Protein AF-A0A6B1Y9G1-F1 (afdb_monomer)

Solvent-accessible surface area (backbone atoms only — not comparable to full-atom values): 11749 Å² total; per-residue (Å²): 130,81,64,55,43,65,20,74,66,82,64,49,75,38,50,58,85,49,31,48,82,25,85,91,37,98,83,39,44,43,59,37,31,53,65,50,49,49,53,52,51,52,49,49,52,62,74,39,43,64,61,52,49,51,53,50,48,50,52,46,62,78,37,43,64,62,52,50,50,52,50,52,52,50,49,71,78,31,55,66,60,51,51,50,52,50,50,55,50,47,63,81,37,42,66,63,53,50,53,50,51,52,51,52,42,72,76,41,43,64,62,54,51,50,51,53,52,50,50,48,71,78,34,50,68,61,54,50,50,52,51,51,54,51,50,52,52,49,55,75,29,37,56,93,84,41,49,62,68,59,45,50,47,42,52,54,48,14,52,50,50,19,65,77,70,73,46,63,37,32,71,36,51,65,41,18,76,56,43,100,86,58,64,29,54,53,34,53,91,29,53,45,68,43,49,38,69,56,49,66,70,45,60,53,50,58,83,94,59,91,129

Foldseek 3Di:
DPQWDQAPQPRDTHGQVQFDADPVDPVRTDNHGPVSVVVVVVVVCVVCVVVVVVVVVVVCVVCVVVVVVVVVVCCVVPVPVVVVVVVVVCVVCVVVVVVVVVVCCVVCVVVVVVVVVVCCVVCVVVVVVVVVVVVVLLVVLADPPADVVLLVVQVVVQVVCCVVVVFRKDKAFLQDSDDPPDHHGSHNVRIDIDGPVVRVVCPNHHPPDDD

Structure (mmCIF, N/CA/C/O backbone):
data_AF-A0A6B1Y9G1-F1
#
_entry.id   AF-A0A6B1Y9G1-F1
#
loop_
_atom_site.group_PDB
_atom_site.id
_atom_site.type_symbol
_atom_site.label_atom_id
_atom_site.label_alt_id
_atom_site.label_comp_id
_atom_site.label_asym_id
_atom_site.label_entity_id
_atom_site.label_seq_id
_atom_site.pdbx_PDB_ins_code
_atom_site.Cartn_x
_atom_site.Cartn_y
_atom_site.Cartn_z
_atom_site.occupancy
_atom_site.B_iso_or_equiv
_atom_site.auth_seq_id
_atom_site.auth_comp_id
_atom_site.auth_asym_id
_atom_site.auth_atom_id
_atom_site.pdbx_PDB_model_num
ATOM 1 N N . MET A 1 1 ? -57.389 -2.495 47.939 1.00 59.84 1 MET A N 1
ATOM 2 C CA . MET A 1 1 ? -55.918 -2.541 47.764 1.00 59.84 1 MET A CA 1
ATOM 3 C C . MET A 1 1 ? -55.449 -1.172 47.297 1.00 59.84 1 MET A C 1
ATOM 5 O O . MET A 1 1 ? -56.072 -0.633 46.393 1.00 59.84 1 MET A O 1
ATOM 9 N N . SER A 1 2 ? -54.410 -0.592 47.908 1.00 64.31 2 SER A N 1
ATOM 10 C CA . SER A 1 2 ? -53.876 0.704 47.460 1.00 64.31 2 SER A CA 1
ATOM 11 C C . SER A 1 2 ? -53.270 0.568 46.060 1.00 64.31 2 SER A C 1
ATOM 13 O O . SER A 1 2 ? -52.266 -0.121 45.883 1.00 64.31 2 SER A O 1
ATOM 15 N N . LEU A 1 3 ? -53.876 1.222 45.065 1.00 85.31 3 LEU A N 1
ATOM 16 C 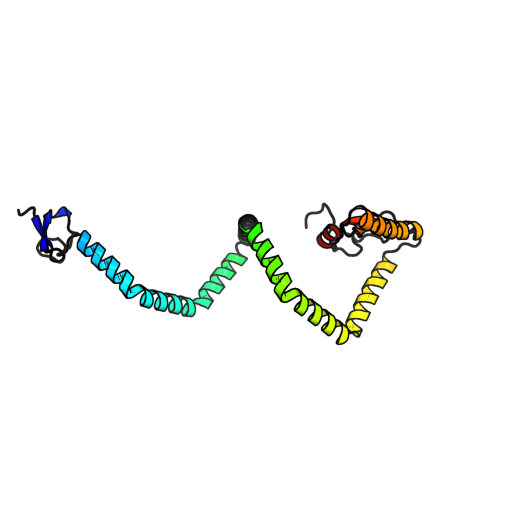CA . LEU A 1 3 ? -53.384 1.269 43.678 1.00 85.31 3 LEU A CA 1
ATOM 17 C C . LEU A 1 3 ? -52.126 2.142 43.525 1.00 85.31 3 LEU A C 1
ATOM 19 O O . LEU A 1 3 ? -51.463 2.093 42.486 1.00 85.31 3 LEU A O 1
ATOM 23 N N . LEU A 1 4 ? -51.788 2.909 44.565 1.00 91.38 4 LEU A N 1
ATOM 24 C CA . LEU A 1 4 ? -50.655 3.823 44.612 1.00 91.38 4 LEU A CA 1
ATOM 25 C C . LEU A 1 4 ? -49.607 3.343 45.625 1.00 91.38 4 LEU A C 1
ATOM 27 O O . LEU A 1 4 ? -49.939 2.833 46.698 1.00 91.38 4 LEU A O 1
ATOM 31 N N . LYS A 1 5 ? -48.333 3.539 45.285 1.00 93.31 5 LYS A N 1
ATOM 32 C CA . LYS A 1 5 ? -47.164 3.267 46.127 1.00 93.31 5 LYS A CA 1
ATOM 33 C C . LYS A 1 5 ? -46.265 4.500 46.132 1.00 93.31 5 LYS A C 1
ATOM 35 O O . LYS A 1 5 ? -46.036 5.115 45.091 1.00 93.31 5 LYS A O 1
ATOM 40 N N . ARG A 1 6 ? -45.747 4.863 47.306 1.00 95.44 6 ARG A N 1
ATOM 41 C CA . ARG A 1 6 ? -44.800 5.973 47.444 1.00 95.44 6 ARG A CA 1
ATOM 42 C C . ARG A 1 6 ? -43.418 5.566 46.930 1.00 95.44 6 ARG A C 1
ATOM 44 O O . ARG A 1 6 ? -42.860 4.568 47.384 1.00 95.44 6 ARG A O 1
ATOM 51 N N . CYS A 1 7 ? -42.861 6.344 46.006 1.00 96.56 7 CYS A N 1
ATOM 52 C CA . CYS A 1 7 ? -41.492 6.185 45.524 1.00 96.56 7 CYS A CA 1
ATOM 53 C C . CYS A 1 7 ? -40.491 6.756 46.535 1.00 96.56 7 CYS A C 1
ATOM 55 O O . CYS A 1 7 ? -40.619 7.903 46.954 1.00 96.56 7 CYS A O 1
ATOM 57 N N . THR A 1 8 ? -39.449 5.998 46.882 1.00 95.31 8 THR A N 1
ATOM 58 C CA . THR A 1 8 ? -38.381 6.477 47.779 1.00 95.31 8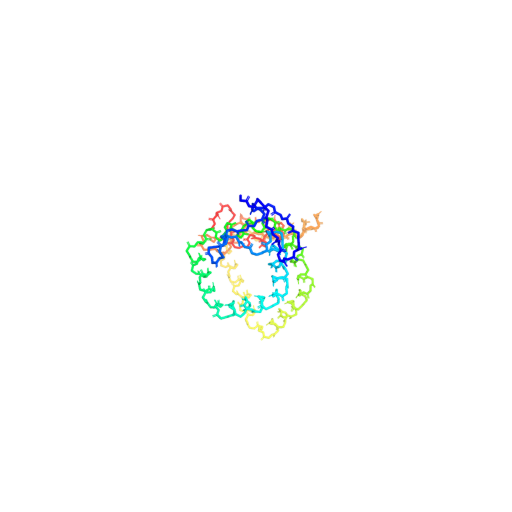 THR A CA 1
ATOM 59 C C . THR A 1 8 ? -37.386 7.421 47.101 1.00 95.31 8 THR A C 1
ATOM 61 O O . THR A 1 8 ? -36.644 8.100 47.797 1.00 95.31 8 THR A O 1
ATOM 64 N N . GLY A 1 9 ? -37.356 7.462 45.764 1.00 93.25 9 GLY A N 1
ATOM 65 C CA . GLY A 1 9 ? -36.457 8.323 44.989 1.00 93.25 9 GLY A CA 1
ATOM 66 C C . GLY A 1 9 ? -37.005 9.735 44.768 1.00 93.25 9 GLY A C 1
ATOM 67 O O . GLY A 1 9 ? -36.325 10.703 45.082 1.00 93.25 9 GLY A O 1
ATOM 68 N N . CYS A 1 10 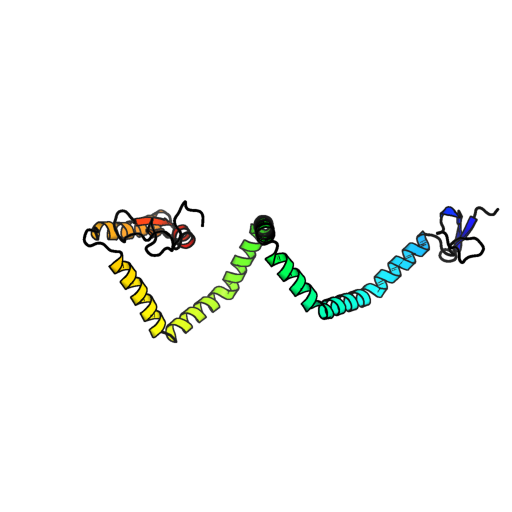? -38.230 9.861 44.238 1.00 95.44 10 CYS A N 1
ATOM 69 C CA . CYS A 1 10 ? -38.875 11.160 43.989 1.00 95.44 10 CYS A CA 1
ATOM 70 C C . CYS A 1 10 ? -39.867 11.585 45.084 1.00 95.44 10 CYS A C 1
ATOM 72 O O . CYS A 1 10 ? -40.298 12.729 45.096 1.00 95.44 10 CYS A O 1
ATOM 74 N N . GLY A 1 11 ? -40.254 10.685 45.995 1.00 94.94 11 GLY A N 1
ATOM 75 C CA . GLY A 1 11 ? -41.202 10.975 47.077 1.00 94.94 11 GLY A CA 1
ATOM 76 C C . GLY A 1 11 ? -42.686 10.914 46.690 1.00 94.94 11 GLY A C 1
ATOM 77 O O . GLY A 1 11 ? -43.529 10.909 47.587 1.00 94.94 11 GLY A O 1
ATOM 78 N N . GLU A 1 12 ? -43.010 10.825 45.398 1.00 96.12 12 GLU A N 1
ATOM 79 C CA . GLU A 1 12 ? -44.382 10.847 44.870 1.00 96.12 12 GLU A CA 1
ATOM 80 C C . GLU A 1 12 ? -45.146 9.530 45.095 1.00 96.12 12 GLU A C 1
ATOM 82 O O . GLU A 1 12 ? -44.559 8.442 45.108 1.00 96.12 12 GLU A O 1
ATOM 87 N N . HIS A 1 13 ? -46.475 9.620 45.220 1.00 96.44 13 HIS A N 1
ATOM 88 C CA . HIS A 1 13 ? -47.381 8.467 45.226 1.00 96.44 13 HIS A CA 1
ATOM 89 C C . HIS A 1 13 ? -47.794 8.135 43.792 1.00 96.44 13 HIS A C 1
ATOM 91 O O . HIS A 1 13 ? -48.571 8.861 43.179 1.00 96.44 13 HIS A O 1
ATOM 97 N N . LEU A 1 14 ? -47.265 7.036 43.255 1.00 95.00 14 LEU A N 1
ATOM 98 C CA . LEU A 1 14 ? -47.426 6.657 41.852 1.00 95.00 14 LEU A CA 1
ATOM 99 C C . LEU A 1 14 ? -48.175 5.326 41.720 1.00 95.00 14 LEU A C 1
ATOM 101 O O . LEU A 1 14 ? -48.100 4.496 42.632 1.00 95.00 14 LEU A O 1
ATOM 105 N N . PRO A 1 15 ? -48.852 5.070 40.586 1.00 95.75 15 PRO A N 1
ATOM 106 C CA . PRO A 1 15 ? -49.446 3.769 40.306 1.00 95.75 15 PRO A CA 1
ATOM 107 C C . PRO A 1 15 ? -48.433 2.634 40.435 1.00 95.75 15 PRO A C 1
ATOM 109 O O . PRO A 1 15 ? -47.276 2.770 40.034 1.00 95.75 15 PRO A O 1
ATOM 112 N N . GLN A 1 16 ? -48.872 1.474 40.925 1.00 94.12 16 GLN A N 1
ATOM 113 C CA . GLN A 1 16 ? -48.015 0.285 41.042 1.00 94.12 16 GLN A CA 1
ATOM 114 C C . GLN A 1 16 ? -47.311 -0.100 39.720 1.00 94.12 16 GLN A C 1
ATOM 116 O O . GLN A 1 16 ? -46.188 -0.605 39.734 1.00 94.12 16 GLN A O 1
ATOM 121 N N . SER A 1 17 ? -47.916 0.197 38.564 1.00 94.56 17 SER A N 1
ATOM 122 C CA . SER A 1 17 ? -47.336 -0.024 37.227 1.00 94.56 17 SER A CA 1
ATOM 123 C C . SER A 1 17 ? -46.066 0.797 36.949 1.00 94.56 17 SER A C 1
ATOM 125 O O . SER A 1 17 ? -45.256 0.418 36.091 1.00 94.56 17 SER A O 1
ATOM 127 N N . CYS A 1 18 ? -45.844 1.885 37.691 1.00 95.50 18 CYS A N 1
ATOM 128 C CA . CYS A 1 18 ? -44.647 2.720 37.620 1.00 95.50 18 CYS A CA 1
ATOM 129 C C . CYS A 1 18 ? -43.440 2.106 38.343 1.00 95.50 18 CYS A C 1
ATOM 131 O O . CYS A 1 18 ? -42.355 2.679 38.280 1.00 95.50 18 CYS A O 1
ATOM 133 N N . PHE A 1 19 ? -43.593 0.945 38.983 1.00 97.12 19 PHE A N 1
ATOM 134 C CA . PHE A 1 19 ? -42.539 0.239 39.709 1.00 97.12 19 PHE A CA 1
ATOM 135 C C . PHE A 1 19 ? -42.185 -1.080 39.006 1.00 97.12 19 PHE A C 1
ATOM 137 O O . PHE A 1 19 ? -43.006 -1.682 38.309 1.00 97.12 19 PHE A O 1
ATOM 144 N N . TYR A 1 20 ? -40.935 -1.529 39.131 1.00 96.19 20 TYR A N 1
ATOM 145 C CA . TYR A 1 20 ? -40.552 -2.880 38.704 1.00 96.19 20 TYR A CA 1
ATOM 146 C C . TYR A 1 20 ? -41.020 -3.913 39.734 1.00 96.19 20 TYR A C 1
ATOM 148 O O . TYR A 1 20 ? -41.106 -3.610 40.923 1.00 96.19 20 TYR A O 1
ATOM 156 N N . LYS A 1 21 ? -41.288 -5.149 39.298 1.00 96.19 21 LYS A N 1
ATOM 157 C CA . LYS A 1 21 ? -41.589 -6.255 40.217 1.00 96.19 21 LYS A CA 1
ATOM 158 C C . LYS A 1 21 ? -40.340 -6.605 41.027 1.00 96.19 21 LYS A C 1
ATOM 160 O O . LYS A 1 21 ? -39.265 -6.766 40.455 1.00 96.19 21 LYS A O 1
ATOM 165 N N . ASN A 1 22 ? -40.490 -6.759 42.338 1.00 94.88 22 ASN A N 1
ATOM 166 C CA . ASN A 1 22 ? -39.419 -7.167 43.235 1.00 94.88 22 ASN A CA 1
ATOM 167 C C . ASN A 1 22 ? -39.934 -8.160 44.284 1.00 94.88 22 ASN A C 1
ATOM 169 O O . ASN A 1 22 ? -40.578 -7.779 45.255 1.00 94.88 22 ASN A O 1
ATOM 173 N N . ARG A 1 23 ? -39.606 -9.441 44.091 1.00 94.06 23 ARG A N 1
ATOM 174 C CA . ARG A 1 23 ? -40.077 -10.547 44.939 1.00 94.06 23 ARG A CA 1
ATOM 175 C C . ARG A 1 23 ? -39.499 -10.538 46.357 1.00 94.06 23 ARG A C 1
ATOM 177 O O . ARG A 1 23 ? -40.017 -11.248 47.203 1.00 94.06 23 ARG A O 1
ATOM 184 N N . SER A 1 24 ? -38.443 -9.763 46.622 1.00 93.81 24 SER A N 1
ATOM 185 C CA . SER A 1 24 ? -37.872 -9.648 47.971 1.00 93.81 24 SER A CA 1
ATOM 186 C C . SER A 1 24 ? -38.598 -8.633 48.856 1.00 93.81 24 SER A C 1
ATOM 188 O O . SER A 1 24 ? -38.286 -8.520 50.039 1.00 93.81 24 SER A O 1
ATOM 190 N N . LYS A 1 25 ? -39.541 -7.864 48.298 1.00 92.62 25 LYS A N 1
ATOM 191 C CA . LYS A 1 25 ? -40.351 -6.899 49.045 1.00 92.62 25 LYS A CA 1
ATOM 192 C C . LYS A 1 25 ? -41.712 -7.497 49.361 1.00 92.62 25 LYS A C 1
ATOM 194 O O . LYS A 1 25 ? -42.279 -8.215 48.543 1.00 92.62 25 LYS A O 1
ATOM 199 N N . SER A 1 26 ? -42.232 -7.162 50.538 1.00 89.50 26 SER A N 1
ATOM 200 C CA . SER A 1 26 ? -43.518 -7.657 51.037 1.00 89.50 26 SER A CA 1
ATOM 201 C C . SER A 1 26 ? -44.689 -7.323 50.110 1.00 89.50 26 SER A C 1
ATOM 203 O O . SER A 1 26 ? -45.626 -8.104 50.013 1.00 89.50 26 SER A O 1
ATOM 205 N N . ASP A 1 27 ? -44.618 -6.207 49.381 1.00 89.94 27 ASP A N 1
ATOM 206 C CA . ASP A 1 27 ? -45.628 -5.795 48.400 1.00 89.94 27 ASP A CA 1
ATOM 207 C C . ASP A 1 27 ? -45.282 -6.153 46.946 1.00 89.94 27 ASP A C 1
ATOM 209 O O . ASP A 1 27 ? -45.974 -5.742 46.015 1.00 89.94 27 ASP A O 1
ATOM 213 N N . GLY A 1 28 ? -44.207 -6.915 46.726 1.00 93.81 28 GLY A N 1
ATOM 214 C CA . GLY A 1 28 ? -43.821 -7.407 45.405 1.00 93.81 28 GLY A CA 1
ATOM 215 C C . GLY A 1 28 ? -43.319 -6.337 44.429 1.00 93.81 28 GLY A C 1
ATOM 216 O O . GLY A 1 28 ? -43.133 -6.650 43.248 1.00 93.81 28 GLY A O 1
ATOM 217 N N . LEU A 1 29 ? -43.084 -5.094 44.873 1.00 95.75 29 LEU A N 1
ATOM 218 C CA . LEU A 1 29 ? -42.698 -3.962 44.023 1.00 95.75 29 LEU A CA 1
ATOM 219 C C . LEU A 1 29 ? -41.411 -3.280 44.509 1.00 95.75 29 LEU A C 1
ATOM 221 O O . LEU A 1 29 ? -41.125 -3.187 45.703 1.00 95.75 29 LEU A O 1
ATOM 225 N N . ALA A 1 30 ? -40.620 -2.771 43.564 1.00 95.06 30 ALA A N 1
ATOM 226 C CA . ALA A 1 30 ? -39.417 -1.990 43.841 1.00 95.06 30 ALA A CA 1
ATOM 227 C C . ALA A 1 30 ? -39.740 -0.718 44.642 1.00 95.06 30 ALA A C 1
ATOM 229 O O . ALA A 1 30 ? -40.815 -0.150 44.506 1.00 95.06 30 ALA A O 1
ATOM 230 N N . THR A 1 31 ? -38.810 -0.252 45.474 1.00 94.75 31 THR A N 1
ATOM 231 C CA . THR A 1 31 ? -39.006 0.933 46.332 1.00 94.75 31 THR A CA 1
ATOM 232 C C . THR A 1 31 ? -38.931 2.252 45.560 1.00 94.75 31 THR A C 1
ATOM 234 O O . THR A 1 31 ? -39.560 3.234 45.944 1.00 94.75 31 THR A O 1
ATOM 237 N N . GLU A 1 32 ? -38.207 2.263 44.443 1.00 96.00 32 GLU A N 1
ATOM 238 C CA . GLU A 1 32 ? -38.094 3.393 43.522 1.00 96.00 32 GLU A CA 1
ATOM 239 C C . GLU A 1 32 ? -38.939 3.153 42.268 1.00 96.00 32 GLU A C 1
ATOM 241 O O . GLU A 1 32 ? -39.047 2.025 41.775 1.00 96.00 32 GLU A O 1
ATOM 246 N N . CYS A 1 33 ? -39.510 4.223 41.717 1.00 96.81 33 CYS A N 1
ATOM 247 C CA . CYS A 1 33 ? -40.189 4.163 40.432 1.00 96.81 33 CYS A CA 1
ATOM 248 C C . CYS A 1 33 ? -39.178 3.970 39.289 1.00 96.81 33 CYS A C 1
ATOM 250 O O . CYS A 1 33 ? -37.984 4.259 39.406 1.00 96.81 33 CYS A O 1
ATOM 252 N N . LYS A 1 34 ? -39.671 3.497 38.142 1.00 97.25 34 LYS A N 1
ATOM 253 C CA . LYS A 1 34 ? -38.870 3.197 36.947 1.00 97.25 34 LYS A CA 1
ATOM 254 C C . LYS A 1 34 ? -38.041 4.391 36.462 1.00 97.25 34 LYS A C 1
ATOM 256 O O . LYS A 1 34 ? -36.967 4.179 35.907 1.00 97.25 34 LYS A 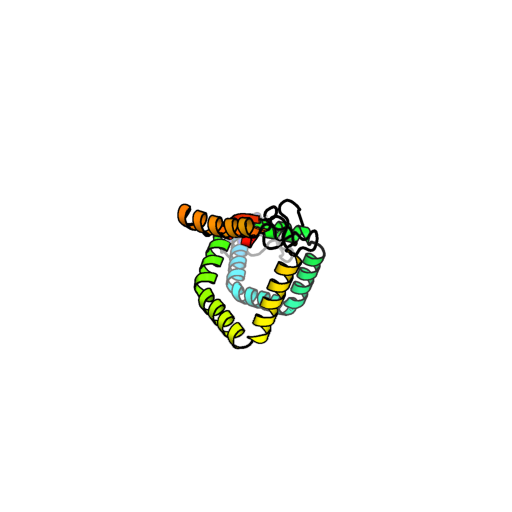O 1
ATOM 261 N N . SER A 1 35 ? -38.524 5.625 36.627 1.00 96.69 35 SER A N 1
ATOM 262 C CA . SER A 1 35 ? -37.776 6.828 36.239 1.00 96.69 35 SER A CA 1
ATOM 263 C C . SER A 1 35 ? -36.598 7.083 37.180 1.00 96.69 35 SER A C 1
ATOM 265 O O . SER A 1 35 ? -35.481 7.255 36.699 1.00 96.69 35 SER A O 1
ATOM 267 N N . CYS A 1 36 ? -36.811 7.024 38.498 1.00 96.69 36 CYS A N 1
ATOM 268 C CA . CYS A 1 36 ? -35.739 7.147 39.489 1.00 96.69 36 CYS A CA 1
ATOM 269 C C . CYS A 1 36 ? -34.671 6.059 39.318 1.00 96.69 36 CYS A C 1
ATOM 271 O O . CYS A 1 36 ? -33.482 6.373 39.328 1.00 96.69 36 CYS A O 1
ATOM 273 N N . ASP A 1 37 ? -35.078 4.810 39.072 1.00 95.12 37 ASP A N 1
ATOM 274 C CA . ASP A 1 37 ? -34.146 3.709 38.807 1.00 95.12 37 ASP A CA 1
ATOM 275 C C . ASP A 1 37 ? -33.305 3.960 37.542 1.00 95.12 37 ASP A C 1
ATOM 277 O O . ASP A 1 37 ? -32.077 3.852 37.583 1.00 95.12 37 ASP A O 1
ATOM 281 N N . LYS A 1 38 ? -33.936 4.396 36.439 1.00 95.56 38 LYS A N 1
ATOM 282 C CA . LYS A 1 38 ? -33.226 4.768 35.202 1.00 95.56 38 LYS A CA 1
ATOM 283 C C . LYS A 1 38 ? -32.227 5.900 35.433 1.00 95.56 38 LYS A C 1
ATOM 285 O O . LYS A 1 38 ? -31.090 5.798 34.974 1.00 95.56 38 LYS A O 1
ATOM 290 N N . SER A 1 39 ? -32.619 6.951 36.151 1.00 94.50 39 SER A N 1
ATOM 291 C CA . SER A 1 39 ? -31.738 8.082 36.467 1.00 94.50 39 SER A CA 1
ATOM 292 C C . SER A 1 39 ? -30.555 7.654 37.334 1.00 94.50 39 SER A C 1
ATOM 294 O O . SER A 1 39 ? -29.412 8.018 37.051 1.00 94.50 39 SER A O 1
ATOM 296 N N . ARG A 1 40 ? -30.791 6.812 38.348 1.00 93.94 40 ARG A N 1
ATOM 297 C CA . ARG A 1 40 ? -29.730 6.248 39.192 1.00 93.94 40 ARG A CA 1
ATOM 298 C C . ARG A 1 40 ? -28.769 5.382 38.380 1.00 93.94 40 ARG A C 1
ATOM 300 O O . ARG A 1 40 ? -27.555 5.503 38.539 1.00 93.94 40 ARG A O 1
ATOM 307 N N . LEU A 1 41 ? -29.287 4.538 37.488 1.00 92.06 41 LEU A N 1
ATOM 308 C CA . LEU A 1 41 ? -28.476 3.687 36.622 1.00 92.06 41 LEU A CA 1
ATOM 309 C C . LEU A 1 41 ? -27.635 4.516 35.635 1.00 92.06 41 LEU A C 1
ATOM 311 O O . LEU A 1 41 ? -26.440 4.260 35.487 1.00 92.06 41 LEU A O 1
ATOM 315 N N . ALA A 1 42 ? -28.224 5.539 35.012 1.00 93.12 42 ALA A N 1
ATOM 316 C CA . ALA A 1 42 ? -27.514 6.458 34.122 1.00 93.12 42 ALA A CA 1
ATOM 317 C C . ALA A 1 42 ? -26.378 7.196 34.851 1.00 93.12 42 ALA A C 1
ATOM 319 O O . ALA A 1 42 ? -25.253 7.236 34.348 1.00 93.12 42 ALA A O 1
ATOM 320 N N . ASN A 1 43 ? -26.634 7.698 36.064 1.00 93.62 43 ASN A N 1
ATOM 321 C CA . ASN A 1 43 ? -25.605 8.317 36.901 1.00 93.62 43 ASN A CA 1
ATOM 322 C C . ASN A 1 43 ? -24.504 7.324 37.285 1.00 93.62 43 ASN A C 1
ATOM 324 O O . ASN A 1 43 ? -23.327 7.663 37.203 1.00 93.62 43 ASN A O 1
ATOM 328 N N . ARG A 1 44 ? -24.851 6.074 37.615 1.00 91.81 44 ARG A N 1
ATOM 329 C CA . ARG A 1 44 ? -23.862 5.022 37.887 1.00 91.81 44 ARG A CA 1
ATOM 330 C C . ARG A 1 44 ? -22.955 4.766 36.682 1.00 91.81 44 ARG A C 1
ATOM 332 O O . ARG A 1 44 ? -21.743 4.700 36.849 1.00 91.81 44 ARG A O 1
ATOM 339 N N . TYR A 1 45 ? -23.510 4.646 35.474 1.00 88.62 45 TYR A N 1
ATOM 340 C CA . TYR A 1 45 ? -22.704 4.461 34.261 1.00 88.62 45 TYR A CA 1
ATOM 341 C C . TYR A 1 45 ? -21.824 5.672 33.952 1.00 88.62 45 TYR A C 1
ATOM 343 O O . TYR A 1 45 ? -20.672 5.498 33.558 1.00 88.62 45 TYR A O 1
ATOM 351 N N . LYS A 1 46 ? -22.349 6.889 34.139 1.00 92.06 46 LYS A N 1
ATOM 352 C CA . LYS A 1 46 ? -21.594 8.129 33.940 1.00 92.06 46 LYS A CA 1
ATOM 353 C C . LYS A 1 46 ? -20.414 8.213 34.908 1.00 92.06 46 LYS A C 1
ATOM 355 O O . LYS A 1 46 ? -19.292 8.435 34.464 1.00 92.06 46 LYS A O 1
ATOM 360 N N . ASN A 1 47 ? -20.661 7.967 36.192 1.00 92.50 47 ASN A N 1
ATOM 361 C CA . ASN A 1 47 ? -19.655 8.072 37.247 1.00 92.50 47 ASN A CA 1
ATOM 362 C C . ASN A 1 47 ? -18.622 6.936 37.184 1.00 92.50 47 ASN A C 1
ATOM 364 O O . ASN A 1 47 ? -17.467 7.145 37.530 1.00 92.50 47 ASN A O 1
ATOM 368 N N . ASN A 1 48 ? -18.996 5.760 36.669 1.00 92.94 48 ASN A N 1
ATOM 369 C CA . ASN A 1 48 ? -18.077 4.628 36.508 1.00 92.94 48 ASN A CA 1
ATOM 370 C C . ASN A 1 48 ? -17.433 4.548 35.115 1.00 92.94 48 ASN A C 1
ATOM 372 O O . ASN A 1 48 ? -16.739 3.574 34.822 1.00 92.94 48 ASN A O 1
ATOM 376 N N . ARG A 1 49 ? -17.653 5.531 34.233 1.00 90.69 49 ARG A N 1
ATOM 377 C CA . ARG A 1 49 ? -17.188 5.478 32.839 1.00 90.69 49 ARG A CA 1
ATOM 378 C C . ARG A 1 49 ? -15.678 5.268 32.738 1.00 90.69 49 ARG A C 1
ATOM 380 O O . ARG A 1 49 ? -15.236 4.473 31.914 1.00 90.69 49 ARG A O 1
ATOM 387 N N . GLU A 1 50 ? -14.905 5.976 33.552 1.00 93.25 50 GLU A N 1
ATOM 388 C CA . GLU A 1 50 ? -13.442 5.888 33.547 1.00 93.25 50 GLU A CA 1
ATOM 389 C C . GLU A 1 50 ? -12.964 4.531 34.063 1.00 93.25 50 GLU A C 1
ATOM 391 O O . GLU A 1 50 ? -12.183 3.863 33.389 1.00 93.25 50 GLU A O 1
ATOM 396 N N . ALA A 1 51 ? -13.515 4.059 35.185 1.00 92.44 51 ALA A N 1
ATOM 397 C CA . ALA A 1 51 ? -13.219 2.733 35.724 1.00 92.44 51 ALA A CA 1
ATOM 398 C C . ALA A 1 51 ? -13.540 1.611 34.714 1.00 92.44 51 ALA A C 1
ATOM 400 O O . ALA A 1 51 ? -12.743 0.695 34.515 1.00 92.44 51 ALA A O 1
ATOM 401 N N . GLU A 1 52 ? -14.667 1.710 34.003 1.00 92.62 52 GLU A N 1
ATOM 402 C CA . GLU A 1 52 ? -15.030 0.771 32.935 1.00 92.62 52 GLU A CA 1
ATOM 403 C C . GLU A 1 52 ? -14.080 0.852 31.729 1.00 92.62 52 GLU A C 1
ATOM 405 O O . GLU A 1 52 ? -13.774 -0.168 31.105 1.00 92.62 52 GLU A O 1
ATOM 410 N N . GLN A 1 53 ? -13.579 2.043 31.385 1.00 93.19 53 GLN A N 1
ATOM 411 C CA . GLN A 1 53 ? -12.577 2.204 30.327 1.00 93.19 53 GLN A CA 1
ATOM 412 C C . GLN A 1 53 ? -11.236 1.582 30.711 1.00 93.19 53 GLN A C 1
ATOM 414 O O . GLN A 1 53 ? -10.644 0.883 29.884 1.00 93.19 53 GLN A O 1
ATOM 419 N N . VAL A 1 54 ? -10.782 1.793 31.949 1.00 94.94 54 VAL A N 1
ATOM 420 C CA . VAL A 1 54 ? -9.563 1.177 32.489 1.00 94.94 54 VAL A CA 1
ATOM 421 C C . VAL A 1 54 ? -9.696 -0.340 32.447 1.00 94.94 54 VAL A C 1
ATOM 423 O O . VAL A 1 54 ? -8.910 -0.995 31.766 1.00 94.94 54 VAL A O 1
ATOM 426 N N . LYS A 1 55 ? -10.769 -0.889 33.023 1.00 95.19 55 LYS A N 1
ATOM 427 C CA . LYS A 1 55 ? -11.037 -2.333 33.025 1.00 95.19 55 LYS A CA 1
ATOM 428 C C . LYS A 1 55 ? -11.110 -2.919 31.615 1.00 95.19 55 LYS A C 1
ATOM 430 O O . LYS A 1 55 ? -10.599 -4.007 31.356 1.00 95.19 55 LYS A O 1
ATOM 435 N N . ARG A 1 56 ? -11.721 -2.201 30.666 1.00 94.88 56 ARG A N 1
ATOM 436 C CA . ARG A 1 56 ? -11.771 -2.619 29.256 1.00 94.88 56 ARG A CA 1
ATOM 437 C C . ARG A 1 56 ? -10.383 -2.635 28.623 1.00 94.88 56 ARG A C 1
ATOM 439 O O . ARG A 1 56 ? -10.074 -3.562 27.877 1.00 94.88 56 ARG A O 1
ATOM 446 N N . LYS A 1 57 ? -9.555 -1.626 28.905 1.00 95.69 57 LYS A N 1
ATOM 447 C CA . LYS A 1 57 ? -8.179 -1.543 28.405 1.00 95.69 57 LYS A CA 1
ATOM 448 C C . LYS A 1 57 ? -7.325 -2.661 28.994 1.00 95.69 57 LYS A C 1
ATOM 450 O O . LYS A 1 57 ? -6.651 -3.345 28.234 1.00 95.69 57 LYS A O 1
ATOM 455 N N . GLU A 1 58 ? -7.405 -2.894 30.298 1.00 96.75 58 GLU A N 1
ATOM 456 C CA . GLU A 1 58 ? -6.719 -3.992 30.985 1.00 96.75 58 GLU A CA 1
ATOM 457 C C . GLU A 1 58 ? -7.150 -5.347 30.435 1.00 96.75 58 GLU A C 1
ATOM 459 O O . GLU A 1 58 ? -6.305 -6.155 30.060 1.00 96.75 58 GLU A O 1
ATOM 464 N N . ASN A 1 59 ? -8.457 -5.574 30.273 1.00 96.19 59 ASN A N 1
ATOM 465 C CA . ASN A 1 59 ? -8.960 -6.797 29.662 1.00 96.19 59 ASN A CA 1
ATOM 466 C C . ASN A 1 59 ? -8.441 -6.968 28.229 1.00 96.19 59 ASN A C 1
ATOM 468 O O . ASN A 1 59 ? -8.043 -8.071 27.852 1.00 96.19 59 ASN A O 1
ATOM 472 N N . TYR A 1 60 ? -8.412 -5.892 27.437 1.00 94.56 60 TYR A N 1
ATOM 473 C CA . TYR A 1 60 ? -7.856 -5.925 26.090 1.00 94.56 60 TYR A CA 1
ATOM 474 C C . TYR A 1 60 ? -6.366 -6.268 26.091 1.00 94.56 60 T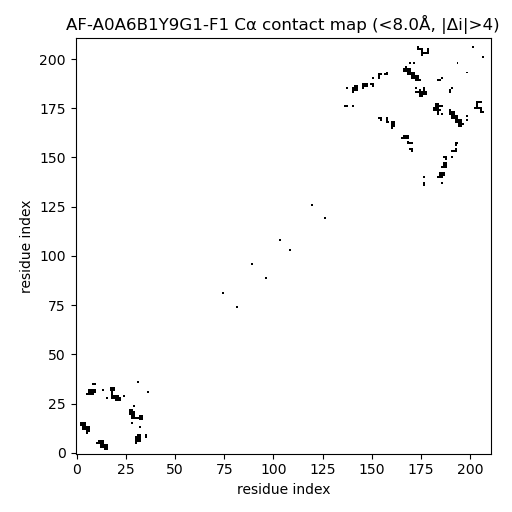YR A C 1
ATOM 476 O O . TYR A 1 60 ? -5.958 -7.116 25.304 1.00 94.56 60 TYR A O 1
ATOM 484 N N . GLN A 1 61 ? -5.573 -5.663 26.978 1.00 95.50 61 GLN A N 1
ATOM 485 C CA . GLN A 1 61 ? -4.142 -5.948 27.102 1.00 95.50 61 GLN A CA 1
ATOM 486 C C . GLN A 1 61 ? -3.896 -7.389 27.558 1.00 95.50 61 GLN A C 1
ATOM 488 O O . GLN A 1 61 ? -3.160 -8.117 26.898 1.00 95.50 61 GLN A O 1
ATOM 493 N N . ALA A 1 62 ? -4.594 -7.846 28.600 1.00 96.88 62 ALA A N 1
ATOM 494 C CA . ALA A 1 62 ? -4.502 -9.216 29.101 1.00 96.88 62 ALA A CA 1
ATOM 495 C C . ALA A 1 62 ? -4.910 -10.264 28.049 1.00 96.88 62 ALA A C 1
ATOM 497 O O . ALA A 1 62 ? -4.422 -11.389 28.065 1.00 96.88 62 ALA A O 1
ATOM 498 N N . ASN A 1 63 ? -5.786 -9.902 27.105 1.00 96.81 63 ASN A N 1
ATOM 499 C CA . ASN A 1 63 ? -6.278 -10.799 26.056 1.00 96.81 63 ASN A CA 1
ATOM 500 C C . ASN A 1 63 ? -5.752 -10.451 24.655 1.00 96.81 63 ASN A C 1
ATOM 502 O O . ASN A 1 63 ? -6.254 -10.989 23.662 1.00 96.81 63 ASN A O 1
ATOM 506 N N . ILE A 1 64 ? -4.748 -9.574 24.544 1.00 96.75 64 ILE A N 1
ATOM 507 C CA . ILE A 1 64 ? -4.292 -9.050 23.250 1.00 96.75 64 ILE A CA 1
ATOM 508 C C . ILE A 1 64 ? -3.821 -10.176 22.333 1.00 96.75 64 ILE A C 1
ATOM 510 O O . ILE A 1 64 ? -4.118 -10.179 21.137 1.00 96.75 64 ILE A O 1
ATOM 514 N N . GLN A 1 65 ? -3.131 -11.161 22.905 1.00 97.00 65 GLN A N 1
ATOM 515 C CA . GLN A 1 65 ? -2.597 -12.289 22.163 1.00 97.00 65 GLN A CA 1
ATOM 516 C C . GLN A 1 65 ? -3.721 -13.177 21.622 1.00 97.00 65 GLN A C 1
ATOM 518 O O . GLN A 1 65 ? -3.772 -13.433 20.420 1.00 97.00 65 GLN A O 1
ATOM 523 N N . ARG A 1 66 ? -4.709 -13.505 22.464 1.00 97.25 66 ARG A N 1
ATOM 524 C CA . ARG A 1 66 ? -5.909 -14.255 22.068 1.00 97.25 66 ARG A CA 1
ATOM 525 C C . ARG A 1 66 ? -6.681 -13.559 20.944 1.00 97.25 66 ARG A C 1
ATOM 527 O O . ARG A 1 66 ? -7.129 -14.206 20.000 1.00 97.25 66 ARG A O 1
ATOM 534 N N . TYR A 1 67 ? -6.841 -12.234 21.013 1.00 95.88 67 TYR A N 1
ATOM 535 C CA . TYR A 1 67 ? -7.515 -11.478 19.952 1.00 95.88 67 TYR A CA 1
ATOM 536 C C . TYR A 1 67 ? -6.722 -11.481 18.645 1.00 95.88 67 TYR A C 1
ATOM 538 O O . TYR A 1 67 ? -7.311 -11.673 17.579 1.00 95.88 67 TYR A O 1
ATOM 546 N N . LYS A 1 68 ? -5.394 -11.325 18.714 1.00 96.69 68 LYS A N 1
ATOM 547 C CA . LYS A 1 68 ? -4.513 -11.412 17.540 1.00 96.69 68 LYS A CA 1
ATOM 548 C C . LYS A 1 68 ? -4.567 -12.795 16.898 1.00 96.69 68 LYS A C 1
ATOM 550 O O . LYS A 1 68 ? -4.664 -12.887 15.678 1.00 96.69 68 LYS A O 1
ATOM 555 N N . GLU A 1 69 ? -4.532 -13.858 17.691 1.00 96.94 69 GLU A N 1
ATOM 556 C CA . GLU A 1 69 ? -4.621 -15.238 17.204 1.00 96.94 69 GLU A CA 1
ATOM 557 C C . GLU A 1 69 ? -5.963 -15.514 16.538 1.00 96.94 69 GLU A C 1
ATOM 559 O O . GLU A 1 69 ? -5.996 -16.001 15.409 1.00 96.94 69 GLU A O 1
ATOM 564 N N . ARG A 1 70 ? -7.067 -15.102 17.169 1.00 96.88 70 ARG A N 1
ATOM 565 C CA . ARG A 1 70 ? -8.406 -15.218 16.581 1.00 96.88 70 ARG A CA 1
ATOM 566 C C . ARG A 1 70 ? -8.522 -14.455 15.263 1.00 96.88 70 ARG A C 1
ATOM 568 O O . ARG A 1 70 ? -9.086 -14.977 14.306 1.00 96.88 70 ARG A O 1
ATOM 575 N N . ALA A 1 71 ? -7.972 -13.241 15.199 1.00 95.19 71 ALA A N 1
ATOM 576 C CA . ALA A 1 71 ? -7.947 -12.451 13.973 1.00 95.19 71 ALA A CA 1
ATOM 577 C C . ALA A 1 71 ? -7.127 -13.149 12.879 1.00 95.19 71 ALA A C 1
ATOM 579 O O . ALA A 1 71 ? -7.616 -13.306 11.765 1.00 95.19 71 ALA A O 1
ATOM 580 N N . ARG A 1 72 ? -5.924 -13.646 13.195 1.00 96.25 72 ARG A N 1
ATOM 581 C CA . ARG A 1 72 ? -5.084 -14.408 12.253 1.00 96.25 72 ARG A CA 1
ATOM 582 C C . ARG A 1 72 ? -5.782 -15.674 11.752 1.00 96.25 72 ARG A C 1
ATOM 584 O O . ARG A 1 72 ? -5.729 -15.952 10.558 1.00 96.25 72 ARG A O 1
ATOM 591 N N . ALA A 1 73 ? -6.450 -16.416 12.636 1.00 97.00 73 ALA A N 1
ATOM 592 C CA . ALA A 1 73 ? -7.212 -17.609 12.274 1.00 97.00 73 ALA A CA 1
ATOM 593 C C . ALA A 1 73 ? -8.381 -17.266 11.340 1.00 97.00 73 ALA A C 1
ATOM 595 O O . ALA A 1 73 ? -8.558 -17.908 10.306 1.00 97.00 73 ALA A O 1
ATOM 596 N N . TRP A 1 74 ? -9.130 -16.202 11.650 1.00 96.69 74 TRP A N 1
ATOM 597 C CA . TRP A 1 74 ? -10.186 -15.707 10.769 1.00 96.69 74 TRP A CA 1
ATOM 598 C C . TRP A 1 74 ? -9.629 -15.311 9.399 1.00 96.69 74 TRP A C 1
ATOM 600 O O . TRP A 1 74 ? -10.178 -15.726 8.385 1.00 96.69 74 TRP A O 1
ATOM 610 N N . GLU A 1 75 ? -8.518 -14.572 9.350 1.00 95.06 75 GLU A N 1
ATOM 611 C CA . GLU A 1 75 ? -7.893 -14.150 8.093 1.00 95.06 75 GLU A CA 1
ATOM 612 C C . GLU A 1 75 ? -7.409 -15.329 7.244 1.00 95.06 75 GLU A C 1
ATOM 614 O O . GLU A 1 75 ? -7.589 -15.300 6.028 1.00 95.06 75 GLU A O 1
ATOM 619 N N . ARG A 1 76 ? -6.826 -16.357 7.874 1.00 95.19 76 ARG A N 1
ATOM 620 C CA . ARG A 1 76 ? -6.373 -17.579 7.196 1.00 95.19 76 ARG A CA 1
ATOM 621 C C . ARG A 1 76 ? -7.542 -18.349 6.583 1.00 95.19 76 ARG A C 1
ATOM 623 O O . ARG A 1 76 ? -7.430 -18.805 5.455 1.00 95.19 76 ARG A O 1
ATOM 630 N N . ASN A 1 77 ? -8.660 -18.436 7.301 1.00 96.88 77 ASN A N 1
ATOM 631 C CA . ASN A 1 77 ? -9.844 -19.180 6.862 1.00 96.88 77 ASN A CA 1
ATOM 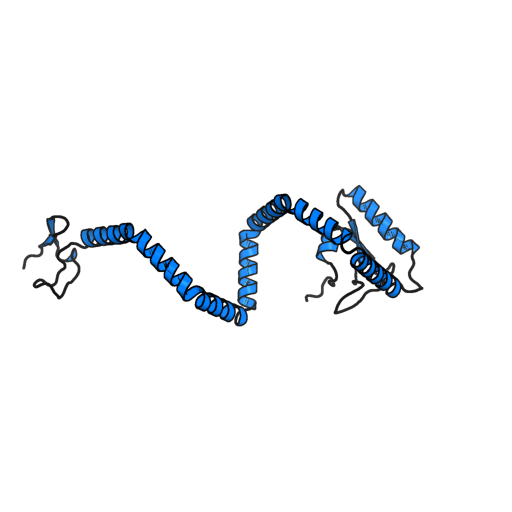632 C C . ASN A 1 77 ? -10.782 -18.357 5.960 1.00 96.88 77 ASN A C 1
ATOM 634 O O . ASN A 1 77 ? -11.771 -18.884 5.466 1.00 96.88 77 ASN A O 1
ATOM 638 N N . ASN A 1 78 ? -10.525 -17.057 5.775 1.00 96.00 78 ASN A N 1
ATOM 639 C CA . ASN A 1 78 ? -11.402 -16.154 5.023 1.00 96.00 78 ASN A CA 1
ATOM 640 C C . ASN A 1 78 ? -10.623 -15.211 4.075 1.00 96.00 78 ASN A C 1
ATOM 642 O O . ASN A 1 78 ? -10.851 -13.992 4.103 1.00 96.00 78 ASN A O 1
ATOM 646 N N . PRO A 1 79 ? -9.710 -15.719 3.224 1.00 94.62 79 PRO A N 1
ATOM 647 C CA . PRO A 1 79 ? -8.872 -14.876 2.371 1.00 94.62 79 PRO A CA 1
ATOM 648 C C . PRO A 1 79 ? -9.699 -14.050 1.373 1.00 94.62 79 PRO A C 1
ATOM 650 O O . PRO A 1 79 ? -9.484 -12.840 1.246 1.00 94.62 79 PRO A O 1
ATOM 653 N N . ASP A 1 80 ? -10.707 -14.653 0.736 1.00 95.75 80 ASP A N 1
ATOM 654 C CA . ASP A 1 80 ? -11.565 -13.961 -0.232 1.00 95.75 80 ASP A CA 1
ATOM 655 C C . ASP A 1 80 ? -12.444 -12.906 0.435 1.00 95.75 80 ASP A C 1
ATOM 657 O O . ASP A 1 80 ? -12.525 -11.765 -0.025 1.00 95.75 80 ASP A O 1
ATOM 661 N N . ARG A 1 81 ? -13.034 -13.228 1.592 1.00 95.44 81 ARG A N 1
ATOM 662 C CA . ARG A 1 81 ? -13.829 -12.261 2.363 1.00 95.44 81 ARG A CA 1
ATOM 663 C C . ARG A 1 81 ? -12.978 -11.074 2.803 1.00 95.44 81 ARG A C 1
ATOM 665 O O . ARG A 1 81 ? -13.428 -9.931 2.726 1.00 95.44 81 ARG A O 1
ATOM 672 N N . LYS A 1 82 ? -11.732 -11.313 3.217 1.00 94.44 82 LYS A N 1
ATOM 673 C CA . LYS A 1 82 ? -10.772 -10.252 3.544 1.00 94.44 82 LYS A CA 1
ATOM 674 C C . LYS A 1 82 ? -10.452 -9.394 2.318 1.00 94.44 82 LYS A C 1
ATOM 676 O O . LYS A 1 82 ? -10.417 -8.168 2.438 1.00 94.44 82 LYS A O 1
ATOM 681 N N . ARG A 1 83 ? -10.252 -10.006 1.143 1.00 94.06 83 ARG A N 1
ATOM 682 C CA . ARG A 1 83 ? -10.036 -9.293 -0.129 1.00 94.06 83 ARG A CA 1
ATOM 683 C C . ARG A 1 83 ? -11.228 -8.394 -0.463 1.00 94.06 83 ARG A C 1
ATOM 685 O O . ARG A 1 83 ? -11.024 -7.208 -0.718 1.00 94.06 83 ARG A O 1
ATOM 692 N N . LEU A 1 84 ? -12.452 -8.915 -0.361 1.00 96.50 84 LEU A N 1
ATOM 693 C CA . LEU A 1 84 ? -13.692 -8.170 -0.606 1.00 96.50 84 LEU A CA 1
ATOM 694 C C . LEU A 1 84 ? -13.873 -7.002 0.367 1.00 96.50 84 LEU A C 1
ATOM 696 O O . LEU A 1 84 ? -14.160 -5.884 -0.055 1.00 96.50 84 LEU A O 1
ATOM 700 N N . LEU A 1 85 ? -13.663 -7.221 1.667 1.00 95.88 85 LEU A N 1
ATOM 701 C CA . LEU A 1 85 ? -13.762 -6.151 2.664 1.00 95.88 85 LEU A CA 1
ATOM 702 C C . LEU A 1 85 ? -12.718 -5.055 2.430 1.00 95.88 85 LEU A C 1
ATOM 704 O O . LEU A 1 85 ? -13.043 -3.872 2.512 1.00 95.88 85 LEU A O 1
ATOM 708 N N . ARG A 1 86 ? -11.480 -5.429 2.085 1.00 95.38 86 ARG A N 1
ATOM 709 C CA . ARG A 1 86 ? -10.428 -4.469 1.718 1.00 95.38 86 ARG A CA 1
ATOM 710 C C . ARG A 1 86 ? -10.790 -3.689 0.458 1.00 95.38 86 ARG A C 1
ATOM 712 O O . ARG A 1 86 ? -10.554 -2.486 0.424 1.00 95.38 86 ARG A O 1
ATOM 719 N N . ALA A 1 87 ? -11.367 -4.340 -0.551 1.00 94.88 87 ALA A N 1
ATOM 720 C CA . ALA A 1 87 ? -11.839 -3.673 -1.760 1.00 94.88 87 ALA A CA 1
ATOM 721 C C . ALA A 1 87 ? -12.944 -2.654 -1.437 1.00 94.88 87 ALA A C 1
ATOM 723 O O . ALA A 1 87 ? -12.781 -1.481 -1.754 1.00 94.88 87 ALA A O 1
ATOM 724 N N . LYS A 1 88 ? -13.985 -3.057 -0.691 1.00 97.12 88 LYS A N 1
ATOM 725 C CA . LYS A 1 88 ? -15.062 -2.155 -0.239 1.00 97.12 88 LYS A CA 1
ATOM 726 C C . LYS A 1 88 ? -14.537 -0.980 0.586 1.00 97.12 88 LYS A C 1
ATOM 728 O O . LYS A 1 88 ? -14.993 0.147 0.426 1.00 97.12 88 LYS A O 1
ATOM 733 N N . TYR A 1 89 ? -13.566 -1.231 1.466 1.00 95.81 89 TYR A N 1
ATOM 734 C CA . TYR A 1 89 ? -12.937 -0.174 2.252 1.00 95.81 89 TYR A CA 1
ATOM 735 C C . TYR A 1 89 ? -12.166 0.812 1.369 1.00 95.81 89 TYR A C 1
ATOM 737 O O . TYR A 1 89 ? -12.302 2.018 1.568 1.00 95.81 89 TYR A O 1
ATOM 745 N N . ARG A 1 90 ? -11.375 0.315 0.407 1.00 94.94 90 ARG A N 1
ATOM 746 C CA . ARG A 1 90 ? -10.628 1.160 -0.534 1.00 94.94 90 ARG A CA 1
ATOM 747 C C . ARG A 1 90 ? -11.554 2.003 -1.395 1.00 94.94 90 ARG A C 1
ATOM 749 O O . ARG A 1 90 ? -11.262 3.176 -1.561 1.00 94.94 90 ARG A O 1
ATOM 756 N N . GLU A 1 91 ? -12.653 1.429 -1.873 1.00 95.12 91 GLU A N 1
ATOM 757 C CA . GLU A 1 91 ? -13.633 2.147 -2.687 1.00 95.12 91 GLU A CA 1
ATOM 758 C C . GLU A 1 91 ? -14.276 3.285 -1.890 1.00 95.12 91 GLU A C 1
ATOM 760 O O . GLU A 1 91 ? -14.127 4.456 -2.224 1.00 95.12 91 GLU A O 1
ATOM 765 N N . ARG A 1 92 ? -14.871 2.960 -0.736 1.00 97.12 92 ARG A N 1
ATOM 766 C CA . ARG A 1 92 ? -15.549 3.949 0.115 1.00 97.12 92 ARG A CA 1
ATOM 767 C C . ARG A 1 92 ? -14.622 5.054 0.631 1.00 97.12 92 ARG A C 1
ATOM 769 O O . ARG A 1 92 ? -15.086 6.142 0.948 1.00 97.12 92 ARG A O 1
ATOM 776 N N . ASN A 1 93 ? -13.329 4.773 0.786 1.00 96.38 93 ASN A N 1
ATOM 777 C CA . ASN A 1 93 ? -12.357 5.724 1.332 1.00 96.38 93 ASN A CA 1
ATOM 778 C C . ASN A 1 93 ? -11.318 6.166 0.295 1.00 96.38 93 ASN A C 1
ATOM 780 O O . ASN A 1 93 ? -10.235 6.608 0.680 1.00 96.38 93 ASN A O 1
ATOM 784 N N . ARG A 1 94 ? -11.613 6.039 -1.004 1.00 94.94 94 ARG A N 1
ATOM 785 C CA . ARG A 1 94 ? -10.654 6.289 -2.088 1.00 94.94 94 ARG A CA 1
ATOM 786 C C . ARG A 1 94 ? -10.008 7.669 -1.990 1.00 94.94 94 ARG A C 1
ATOM 788 O O . ARG A 1 94 ? -8.785 7.779 -2.057 1.00 94.94 94 ARG A O 1
ATOM 795 N N . GLU A 1 95 ? -10.818 8.702 -1.781 1.00 95.75 95 GLU A N 1
ATOM 796 C CA . GLU A 1 95 ? -10.356 10.090 -1.665 1.00 95.75 95 GLU A CA 1
ATOM 797 C C . GLU A 1 95 ? -9.471 10.294 -0.439 1.00 95.75 95 GLU A C 1
ATOM 799 O O . GLU A 1 95 ? -8.342 10.758 -0.573 1.00 95.75 95 GLU A O 1
ATOM 804 N N . LYS A 1 96 ? -9.925 9.837 0.734 1.00 95.88 96 LYS A N 1
ATOM 805 C CA . LYS A 1 96 ? -9.159 9.917 1.988 1.00 95.88 96 LYS A CA 1
ATOM 806 C C . LYS A 1 96 ? -7.816 9.195 1.891 1.00 95.88 96 LYS A C 1
ATOM 808 O O . LYS A 1 96 ? -6.803 9.706 2.356 1.00 95.88 96 LYS A O 1
ATOM 813 N N . ILE A 1 97 ? -7.784 8.015 1.266 1.00 95.25 97 ILE A N 1
ATOM 814 C CA . ILE A 1 97 ? -6.546 7.256 1.036 1.00 95.25 97 ILE A CA 1
ATOM 815 C C . ILE A 1 97 ? -5.620 8.023 0.089 1.00 95.25 97 ILE A C 1
ATOM 817 O O . ILE A 1 97 ? -4.415 8.083 0.330 1.00 95.25 97 ILE A O 1
ATOM 821 N N . SER A 1 98 ? -6.164 8.610 -0.976 1.00 94.12 98 SER A N 1
ATOM 822 C CA . SER A 1 98 ? -5.402 9.413 -1.934 1.00 94.12 98 SER A CA 1
ATOM 823 C C . SER A 1 98 ? -4.803 10.655 -1.272 1.00 94.12 98 SER A C 1
ATOM 825 O O . SER A 1 98 ? -3.607 10.901 -1.402 1.00 94.12 98 SER A O 1
ATOM 827 N N . GLU A 1 99 ? -5.599 11.407 -0.517 1.00 95.81 99 GLU A N 1
ATOM 828 C CA . GLU A 1 99 ? -5.154 12.594 0.215 1.00 95.81 99 GLU A CA 1
ATOM 829 C C . GLU A 1 99 ? -4.075 12.252 1.246 1.00 95.81 99 GLU A C 1
ATOM 831 O O . GLU A 1 99 ? -3.005 12.864 1.255 1.00 95.81 99 GLU A O 1
ATOM 836 N N . PHE A 1 100 ? -4.304 11.209 2.048 1.00 95.69 100 PHE A N 1
ATOM 837 C CA . PHE A 1 100 ? -3.311 10.713 2.994 1.00 95.69 100 PHE A CA 1
ATOM 838 C C . PHE A 1 100 ? -2.007 10.330 2.287 1.00 95.69 100 PHE A C 1
ATOM 840 O O . PHE A 1 100 ? -0.929 10.704 2.736 1.00 95.69 100 PHE A O 1
ATOM 847 N N . SER A 1 101 ? -2.100 9.626 1.155 1.00 93.94 101 SER A N 1
ATOM 848 C CA . SER A 1 101 ? -0.930 9.198 0.381 1.00 93.94 101 SER A CA 1
ATOM 849 C C . SER A 1 101 ? -0.146 10.387 -0.181 1.00 93.94 101 SER A C 1
ATOM 851 O O . SER A 1 101 ? 1.083 10.374 -0.149 1.00 93.94 101 SER A O 1
ATOM 853 N N . LYS A 1 102 ? -0.835 11.437 -0.655 1.00 94.25 102 LYS A N 1
ATOM 854 C CA . LYS A 1 102 ? -0.199 12.690 -1.099 1.00 94.25 102 LYS A CA 1
ATOM 855 C C . LYS A 1 102 ? 0.527 13.380 0.055 1.00 94.25 102 LYS A C 1
ATOM 857 O O . LYS A 1 102 ? 1.677 13.781 -0.105 1.00 94.25 102 LYS A O 1
ATOM 862 N N . ARG A 1 103 ? -0.119 13.476 1.220 1.00 96.38 103 ARG A N 1
ATOM 863 C CA . ARG A 1 103 ? 0.464 14.090 2.420 1.00 96.38 103 ARG A CA 1
ATOM 864 C C . ARG A 1 103 ? 1.671 13.308 2.932 1.00 96.38 103 ARG A C 1
ATOM 866 O O . ARG A 1 103 ? 2.703 13.905 3.217 1.00 96.38 103 ARG A O 1
ATOM 873 N N . ASP A 1 104 ? 1.565 11.983 3.013 1.00 95.44 104 ASP A N 1
ATOM 874 C CA . ASP A 1 104 ? 2.679 11.111 3.394 1.00 95.44 104 ASP A CA 1
ATOM 875 C C . ASP A 1 104 ? 3.865 11.279 2.445 1.00 95.44 104 ASP A C 1
ATOM 877 O O . ASP A 1 104 ? 5.006 11.393 2.897 1.00 95.44 104 ASP A O 1
ATOM 881 N N . TRP A 1 105 ? 3.597 11.326 1.137 1.00 93.69 105 TRP A N 1
ATOM 882 C CA . TRP A 1 105 ? 4.629 11.563 0.141 1.00 93.69 105 TRP A CA 1
ATOM 883 C C . TRP A 1 105 ? 5.288 12.927 0.351 1.00 93.69 105 TRP A C 1
ATOM 885 O O . TRP A 1 105 ? 6.505 12.973 0.470 1.00 93.69 105 TRP A O 1
ATOM 895 N N . ALA A 1 106 ? 4.523 14.011 0.493 1.00 94.25 106 ALA A N 1
ATOM 896 C CA . ALA A 1 106 ? 5.085 15.346 0.712 1.00 94.25 106 ALA A CA 1
ATOM 897 C C . ALA A 1 106 ? 5.983 15.413 1.962 1.00 94.25 106 ALA A C 1
ATOM 899 O O . ALA A 1 106 ? 7.054 16.005 1.915 1.00 94.25 106 ALA A O 1
ATOM 900 N N . LEU A 1 107 ? 5.583 14.750 3.053 1.00 95.94 107 LEU A N 1
ATOM 901 C CA . LEU A 1 107 ? 6.328 14.756 4.315 1.00 95.94 107 LEU A CA 1
ATOM 902 C C . LEU A 1 107 ? 7.585 13.875 4.300 1.00 95.94 107 LEU A C 1
ATOM 904 O O . LEU A 1 107 ? 8.568 14.194 4.962 1.00 95.94 107 LEU A O 1
ATOM 908 N N . HIS A 1 108 ? 7.564 12.746 3.587 1.00 95.44 108 HIS A N 1
ATOM 909 C CA . HIS A 1 108 ? 8.607 11.720 3.720 1.00 95.44 108 HIS A CA 1
ATOM 910 C C . HIS A 1 108 ? 9.405 11.460 2.439 1.00 95.44 108 HIS A C 1
ATOM 912 O O . HIS A 1 108 ? 10.387 10.713 2.482 1.00 95.44 108 HIS A O 1
ATOM 918 N N . ASN A 1 109 ? 9.011 12.022 1.293 1.00 95.38 109 ASN A N 1
ATOM 919 C CA . ASN A 1 109 ? 9.660 11.748 0.010 1.00 95.38 109 ASN A CA 1
ATOM 920 C C . ASN A 1 109 ? 11.131 12.168 0.008 1.00 95.38 109 ASN A C 1
ATOM 922 O O . ASN A 1 109 ? 11.972 11.383 -0.419 1.00 95.38 109 ASN A O 1
ATOM 926 N N . GLU A 1 110 ? 11.461 13.339 0.551 1.00 95.94 110 GLU A N 1
ATOM 927 C CA . GLU A 1 110 ? 12.849 13.804 0.633 1.00 95.94 110 GLU A CA 1
ATOM 928 C C . GLU A 1 110 ? 13.728 12.807 1.399 1.00 95.94 110 GLU A C 1
ATOM 930 O O . GLU A 1 110 ? 14.734 12.326 0.879 1.00 95.94 110 GLU A O 1
ATOM 935 N N . LYS A 1 111 ? 13.283 12.381 2.587 1.00 96.38 111 LYS A N 1
ATOM 936 C CA . LYS A 1 111 ? 13.985 11.373 3.392 1.00 96.38 111 LYS A CA 1
ATOM 937 C C . LYS A 1 111 ? 14.121 10.033 2.657 1.00 96.38 111 LYS A C 1
ATOM 939 O O . LYS A 1 111 ? 15.165 9.385 2.739 1.00 96.38 111 LYS A O 1
ATOM 944 N N . ARG A 1 112 ? 13.090 9.606 1.913 1.00 96.06 112 ARG A N 1
ATOM 945 C CA . ARG A 1 112 ? 13.136 8.391 1.074 1.00 96.06 112 ARG A CA 1
ATOM 946 C C . ARG A 1 112 ? 14.177 8.523 -0.045 1.00 96.06 112 ARG A C 1
ATOM 948 O O . ARG A 1 112 ? 14.917 7.571 -0.298 1.00 96.06 112 ARG A O 1
ATOM 955 N N . LEU A 1 113 ? 14.255 9.685 -0.695 1.00 95.88 113 LEU A N 1
ATOM 956 C CA . LEU A 1 113 ? 15.230 9.970 -1.750 1.00 95.88 113 LEU A CA 1
ATOM 957 C C . LEU A 1 113 ? 16.659 10.045 -1.201 1.00 95.88 113 LEU A C 1
ATOM 959 O O . LEU A 1 113 ? 17.552 9.429 -1.784 1.00 95.88 113 LEU A O 1
ATOM 963 N N . ALA A 1 114 ? 16.864 10.710 -0.063 1.00 96.81 114 ALA A N 1
ATOM 964 C CA . ALA A 1 114 ? 18.155 10.791 0.616 1.00 96.81 114 ALA A CA 1
ATOM 965 C C . ALA A 1 114 ? 18.682 9.396 0.973 1.00 96.81 114 ALA A C 1
ATOM 967 O O . ALA A 1 114 ? 19.781 9.031 0.562 1.00 96.81 114 ALA A O 1
ATOM 968 N N . LYS A 1 115 ? 17.848 8.552 1.595 1.00 97.25 115 LYS A N 1
ATOM 969 C CA . LYS A 1 115 ? 18.212 7.164 1.918 1.00 97.25 115 LYS A CA 1
ATOM 970 C C . LYS A 1 115 ? 18.547 6.337 0.673 1.00 97.25 115 LYS A C 1
ATOM 972 O O . LYS A 1 115 ? 19.447 5.503 0.693 1.00 97.25 115 LYS A O 1
ATOM 977 N N . LYS A 1 116 ? 17.837 6.557 -0.441 1.00 96.25 116 LYS A N 1
ATOM 978 C CA . LYS A 1 116 ? 18.139 5.893 -1.719 1.00 96.25 116 LYS A CA 1
ATOM 979 C C . LYS A 1 116 ? 19.482 6.351 -2.295 1.00 96.25 116 LYS A C 1
ATOM 981 O O . LYS A 1 116 ? 20.198 5.527 -2.861 1.00 96.25 116 LYS A O 1
ATOM 986 N N . LYS A 1 117 ? 19.812 7.642 -2.176 1.00 97.44 117 LYS A N 1
ATOM 987 C CA . LYS A 1 117 ? 21.109 8.203 -2.584 1.00 97.44 117 LYS A CA 1
ATOM 988 C C . LYS A 1 117 ? 22.237 7.617 -1.735 1.00 97.44 117 LYS A C 1
ATOM 990 O O . LYS A 1 117 ? 23.202 7.111 -2.293 1.00 97.44 117 LYS A O 1
ATOM 995 N N . GLU A 1 118 ? 22.060 7.607 -0.420 1.00 97.94 118 GLU A N 1
ATOM 996 C CA . GLU A 1 118 ? 22.999 7.040 0.550 1.00 97.94 118 GLU A CA 1
ATOM 997 C C . GLU A 1 118 ? 23.257 5.551 0.283 1.00 97.94 118 GLU A C 1
ATOM 999 O O . GLU A 1 118 ? 24.399 5.143 0.109 1.00 97.94 118 GLU A O 1
ATOM 1004 N N . TYR A 1 119 ? 22.200 4.747 0.113 1.00 96.88 119 TYR A N 1
ATOM 1005 C CA . TYR A 1 119 ? 22.329 3.326 -0.227 1.00 96.88 119 TYR A CA 1
ATOM 1006 C C . TYR A 1 119 ? 23.142 3.102 -1.511 1.00 96.88 119 TYR A C 1
ATOM 1008 O O . TYR A 1 119 ? 23.947 2.180 -1.579 1.00 96.88 119 TYR A O 1
ATOM 1016 N N . ARG A 1 120 ? 22.942 3.937 -2.541 1.00 96.69 120 ARG A N 1
ATOM 1017 C CA . ARG A 1 120 ? 23.707 3.839 -3.795 1.00 96.69 120 ARG A CA 1
ATOM 1018 C C . ARG A 1 120 ? 25.185 4.176 -3.603 1.00 96.69 120 ARG A C 1
ATOM 1020 O O . ARG A 1 120 ? 26.005 3.563 -4.274 1.00 96.69 120 ARG A O 1
ATOM 1027 N N . ALA A 1 121 ? 25.501 5.125 -2.722 1.00 96.75 121 ALA A N 1
ATOM 1028 C CA . ALA A 1 121 ? 26.874 5.509 -2.405 1.00 96.75 121 ALA A CA 1
ATOM 1029 C C . ALA A 1 121 ? 27.586 4.460 -1.537 1.00 96.75 121 ALA A C 1
ATOM 1031 O O . ALA A 1 121 ? 28.764 4.205 -1.751 1.00 96.75 121 ALA A O 1
ATOM 1032 N N . MET A 1 122 ? 26.870 3.828 -0.600 1.00 98.00 122 MET A N 1
ATOM 1033 C CA . MET A 1 122 ? 27.417 2.773 0.265 1.00 98.00 122 MET A CA 1
ATOM 1034 C C . MET A 1 122 ? 27.531 1.411 -0.423 1.00 98.00 122 MET A C 1
ATOM 1036 O O . MET A 1 122 ? 28.324 0.581 0.009 1.00 98.00 122 MET A O 1
ATOM 1040 N N . HIS A 1 123 ? 26.727 1.161 -1.461 1.00 97.62 123 HIS A N 1
ATOM 1041 C CA . HIS A 1 123 ? 26.690 -0.126 -2.162 1.00 97.62 123 HIS A CA 1
ATOM 1042 C C . HIS A 1 123 ? 26.854 0.002 -3.688 1.00 97.62 123 HIS A C 1
ATOM 1044 O O . HIS A 1 123 ? 25.994 -0.485 -4.444 1.00 97.62 123 HIS A O 1
ATOM 1050 N N . PRO A 1 124 ? 27.918 0.664 -4.183 1.00 97.25 124 PRO A N 1
ATOM 1051 C CA . PRO A 1 124 ? 28.152 0.821 -5.616 1.00 97.25 124 PRO A CA 1
ATOM 1052 C C . PRO A 1 124 ? 28.292 -0.531 -6.333 1.00 97.25 124 PRO A C 1
ATOM 1054 O O . PRO A 1 124 ? 27.800 -0.684 -7.451 1.00 97.25 124 PRO A O 1
ATOM 1057 N N . GLU A 1 125 ? 28.862 -1.541 -5.676 1.00 97.88 125 GLU A N 1
ATOM 1058 C CA . GLU A 1 125 ? 29.028 -2.905 -6.180 1.00 97.88 125 GLU A CA 1
ATOM 1059 C C . GLU A 1 125 ? 27.683 -3.578 -6.478 1.00 97.88 125 GLU A C 1
ATOM 1061 O O . GLU A 1 125 ? 27.482 -4.148 -7.556 1.00 97.88 125 GLU A O 1
ATOM 1066 N N . LYS A 1 126 ? 26.703 -3.441 -5.573 1.00 97.25 126 LYS A N 1
ATOM 1067 C CA . LYS A 1 126 ? 25.355 -3.994 -5.774 1.00 97.25 126 LYS A CA 1
ATOM 1068 C C . LYS A 1 126 ? 24.624 -3.261 -6.888 1.00 97.25 126 LYS A C 1
ATOM 1070 O O . LYS A 1 126 ? 23.928 -3.890 -7.685 1.00 97.25 126 LYS A O 1
ATOM 1075 N N . VAL A 1 127 ? 24.770 -1.937 -6.960 1.00 96.88 127 VAL A N 1
ATOM 1076 C CA . VAL A 1 127 ? 24.160 -1.134 -8.028 1.00 96.88 127 VAL A CA 1
ATOM 1077 C C . VAL A 1 127 ? 24.743 -1.525 -9.386 1.00 96.88 127 VAL A C 1
ATOM 1079 O O . VAL A 1 127 ? 23.978 -1.778 -10.318 1.00 96.88 127 VAL A O 1
ATOM 1082 N N . ALA A 1 128 ? 26.067 -1.647 -9.493 1.00 96.44 128 ALA A N 1
ATOM 1083 C CA . ALA A 1 128 ? 26.745 -2.074 -10.712 1.00 96.44 128 ALA A CA 1
ATOM 1084 C C . ALA A 1 128 ? 26.293 -3.475 -11.151 1.00 96.44 128 ALA A C 1
ATOM 1086 O O . ALA A 1 128 ? 25.918 -3.664 -12.311 1.00 96.44 128 ALA A O 1
ATOM 1087 N N . ALA A 1 129 ? 26.227 -4.434 -10.222 1.00 97.44 129 ALA A N 1
ATOM 1088 C CA . ALA A 1 129 ? 25.742 -5.785 -10.500 1.00 97.44 129 ALA A CA 1
ATOM 1089 C C . ALA A 1 129 ? 24.297 -5.789 -11.036 1.00 97.44 129 ALA A C 1
ATOM 1091 O O . ALA A 1 129 ? 23.990 -6.475 -12.015 1.00 97.44 129 ALA A O 1
ATOM 1092 N N . LEU A 1 130 ? 23.405 -4.979 -10.453 1.00 95.25 130 LEU A N 1
ATOM 1093 C CA . LEU A 1 130 ? 22.022 -4.839 -10.925 1.00 95.25 130 LEU A CA 1
ATOM 1094 C C . LEU A 1 130 ? 21.944 -4.242 -12.337 1.00 95.25 130 LEU A C 1
ATOM 1096 O O . LEU A 1 130 ? 21.151 -4.712 -13.158 1.00 95.25 130 LEU A O 1
ATOM 1100 N N . VAL A 1 131 ? 22.765 -3.230 -12.633 1.00 95.56 131 VAL A N 1
ATOM 1101 C CA . VAL A 1 131 ? 22.835 -2.613 -13.967 1.00 95.56 131 VAL A CA 1
ATOM 1102 C C . VAL A 1 131 ? 23.323 -3.625 -15.001 1.00 95.56 131 VAL A C 1
ATOM 1104 O O . VAL A 1 131 ? 22.659 -3.802 -16.024 1.00 95.56 131 VAL A O 1
ATOM 1107 N N . ARG A 1 132 ? 24.412 -4.351 -14.714 1.00 96.50 132 ARG A N 1
ATOM 1108 C CA . ARG A 1 132 ? 24.951 -5.393 -15.604 1.00 96.50 132 ARG A CA 1
ATOM 1109 C C . ARG A 1 132 ? 23.933 -6.501 -15.861 1.00 96.50 132 ARG A C 1
ATOM 1111 O O . ARG A 1 132 ? 23.714 -6.870 -17.011 1.00 96.50 132 ARG A O 1
ATOM 1118 N N . LYS A 1 133 ? 23.222 -6.959 -14.824 1.00 96.19 133 LYS A N 1
ATOM 1119 C CA . LYS A 1 133 ? 22.143 -7.951 -14.963 1.00 96.19 133 LYS A CA 1
ATOM 1120 C C . LYS A 1 133 ? 21.016 -7.460 -15.877 1.00 96.19 133 LYS A C 1
ATOM 1122 O O . LYS A 1 133 ? 20.491 -8.232 -16.678 1.00 96.19 133 LYS A O 1
ATOM 1127 N N . ARG A 1 134 ? 20.636 -6.180 -15.778 1.00 94.50 134 ARG A N 1
ATOM 1128 C CA . ARG A 1 134 ? 19.620 -5.574 -16.655 1.00 94.50 134 ARG A CA 1
ATOM 1129 C C . ARG A 1 134 ? 20.104 -5.471 -18.103 1.00 94.50 134 ARG A C 1
ATOM 1131 O O . ARG A 1 134 ? 19.326 -5.771 -19.004 1.00 94.50 134 ARG A O 1
ATOM 1138 N N . GLN A 1 135 ? 21.353 -5.061 -18.322 1.00 95.75 135 GLN A N 1
ATOM 1139 C CA . GLN A 1 135 ? 21.955 -4.970 -19.657 1.00 95.75 135 GLN A CA 1
ATOM 1140 C C . GLN A 1 135 ? 22.044 -6.340 -20.327 1.00 95.75 135 GLN A C 1
ATOM 1142 O O . GLN A 1 135 ? 21.536 -6.493 -21.432 1.00 95.75 135 GLN A O 1
ATOM 1147 N N . ALA A 1 136 ? 22.591 -7.342 -19.633 1.00 96.56 136 ALA A N 1
ATOM 1148 C CA . ALA A 1 136 ? 22.695 -8.708 -20.142 1.00 96.56 136 ALA A CA 1
ATOM 1149 C C . ALA A 1 136 ? 21.325 -9.266 -20.547 1.00 96.56 136 ALA A C 1
ATOM 1151 O O . ALA A 1 136 ? 21.184 -9.847 -21.615 1.00 96.56 136 ALA A O 1
ATOM 1152 N N . ARG A 1 137 ? 20.281 -9.015 -19.745 1.00 94.56 137 ARG A N 1
ATOM 1153 C CA . ARG A 1 137 ? 18.913 -9.406 -20.110 1.00 94.56 137 ARG A CA 1
ATOM 1154 C C . ARG A 1 137 ? 18.439 -8.742 -21.399 1.00 94.56 137 ARG A C 1
ATOM 1156 O O . ARG A 1 137 ? 17.820 -9.410 -22.214 1.00 94.56 137 ARG A O 1
ATOM 1163 N N . LYS A 1 138 ? 18.690 -7.439 -21.555 1.00 94.69 138 LYS A N 1
ATOM 1164 C CA . LYS A 1 138 ? 18.299 -6.705 -22.762 1.00 94.69 138 LYS A CA 1
ATOM 1165 C C . LYS A 1 138 ? 19.012 -7.290 -23.982 1.00 94.69 138 LYS A C 1
ATOM 1167 O O . LYS A 1 138 ? 18.330 -7.634 -24.930 1.00 94.69 138 LYS A O 1
ATOM 1172 N N . ILE A 1 139 ? 20.330 -7.483 -23.895 1.00 95.62 139 ILE A N 1
ATOM 1173 C CA . ILE A 1 139 ? 21.159 -8.080 -24.954 1.00 95.62 139 ILE A CA 1
ATOM 1174 C C . ILE A 1 139 ? 20.655 -9.475 -25.326 1.00 95.62 139 ILE A C 1
ATOM 1176 O O . ILE A 1 139 ? 20.408 -9.736 -26.493 1.00 95.62 139 ILE A O 1
ATOM 1180 N N . ASN A 1 140 ? 20.435 -10.348 -24.341 1.00 96.31 140 ASN A N 1
ATOM 1181 C CA . ASN A 1 140 ? 19.969 -11.714 -24.589 1.00 96.31 140 ASN A CA 1
ATOM 1182 C C . ASN A 1 140 ? 18.571 -11.763 -25.211 1.00 96.31 140 ASN A C 1
ATOM 1184 O O . ASN A 1 140 ? 18.238 -12.724 -25.895 1.00 96.31 140 ASN A O 1
ATOM 1188 N N . ALA A 1 141 ? 17.742 -10.753 -24.947 1.00 97.06 141 ALA A N 1
ATOM 1189 C CA . ALA A 1 141 ? 16.425 -10.645 -25.550 1.00 97.06 141 ALA A CA 1
ATOM 1190 C C . ALA A 1 141 ? 16.455 -9.980 -26.933 1.00 97.06 141 ALA A C 1
ATOM 1192 O O . ALA A 1 141 ? 15.439 -10.036 -27.617 1.00 97.06 141 ALA A O 1
ATOM 1193 N N . THR A 1 142 ? 17.554 -9.340 -27.343 1.00 97.62 142 THR A N 1
ATOM 1194 C CA . THR A 1 142 ? 17.682 -8.707 -28.661 1.00 97.62 142 THR A CA 1
ATOM 1195 C C . THR A 1 142 ? 18.081 -9.758 -29.700 1.00 97.62 142 THR A C 1
ATOM 1197 O O . THR A 1 142 ? 19.219 -10.233 -29.676 1.00 97.62 142 THR A O 1
ATOM 1200 N N . PRO A 1 143 ? 17.189 -10.148 -30.626 1.00 97.19 143 PRO A N 1
ATOM 1201 C CA . PRO A 1 143 ? 17.563 -11.045 -31.707 1.00 97.19 143 PRO A CA 1
ATOM 1202 C C . PRO A 1 143 ? 18.460 -10.327 -32.726 1.00 97.19 143 PRO A C 1
ATOM 1204 O O . PRO A 1 143 ? 18.360 -9.118 -32.906 1.00 97.19 143 PRO A O 1
ATOM 1207 N N . LYS A 1 144 ? 19.300 -11.081 -33.448 1.00 97.19 144 LYS A N 1
ATOM 1208 C CA . LYS A 1 144 ? 20.209 -10.522 -34.473 1.00 97.19 144 LYS A CA 1
ATOM 1209 C C . LYS A 1 144 ? 19.490 -9.793 -35.610 1.00 97.19 144 LYS A C 1
ATOM 1211 O O . LYS A 1 144 ? 20.092 -8.946 -36.250 1.00 97.19 144 LYS A O 1
ATOM 1216 N N . TRP A 1 145 ? 18.244 -10.172 -35.875 1.00 97.25 145 TRP A N 1
ATOM 1217 C CA . TRP A 1 145 ? 17.419 -9.588 -36.926 1.00 97.25 145 TRP A CA 1
ATOM 1218 C C . TRP A 1 145 ? 16.656 -8.339 -36.477 1.00 97.25 145 TRP A C 1
ATOM 1220 O O . TRP A 1 145 ? 15.993 -7.743 -37.313 1.00 97.25 145 TRP A O 1
ATOM 1230 N N . ALA A 1 146 ? 16.706 -7.964 -35.190 1.00 97.19 146 ALA A N 1
ATOM 1231 C CA . ALA A 1 146 ? 16.012 -6.771 -34.712 1.00 97.19 146 ALA A CA 1
ATOM 1232 C C . ALA A 1 146 ? 16.528 -5.526 -35.433 1.00 97.19 146 ALA A C 1
ATOM 1234 O O . ALA A 1 146 ? 17.740 -5.291 -35.489 1.00 97.19 146 ALA A O 1
ATOM 1235 N N . ASP A 1 147 ? 15.599 -4.708 -35.911 1.00 97.62 147 ASP A N 1
ATOM 1236 C CA . ASP A 1 147 ? 15.922 -3.430 -36.521 1.00 97.62 147 ASP A CA 1
ATOM 1237 C C . ASP A 1 147 ? 16.160 -2.389 -35.421 1.00 97.62 147 ASP A C 1
ATOM 1239 O O . ASP A 1 147 ? 15.236 -1.849 -34.799 1.00 97.62 147 ASP A O 1
ATOM 1243 N N . MET A 1 148 ? 17.437 -2.133 -35.142 1.00 96.00 148 MET A N 1
ATOM 1244 C CA . MET A 1 148 ? 17.824 -1.223 -34.071 1.00 96.00 148 MET A CA 1
ATOM 1245 C C . MET A 1 148 ? 17.549 0.246 -34.407 1.00 96.00 148 MET A C 1
ATOM 1247 O O . MET A 1 148 ? 17.324 1.022 -33.478 1.00 96.00 148 MET A O 1
ATOM 1251 N N . GLU A 1 149 ? 17.483 0.621 -35.687 1.00 97.19 149 GLU A N 1
ATOM 1252 C CA . GLU A 1 149 ? 17.126 1.985 -36.097 1.00 97.19 149 GLU A CA 1
ATOM 1253 C C . GLU A 1 149 ? 15.648 2.255 -35.800 1.00 97.19 149 GLU A C 1
ATOM 1255 O O . GLU A 1 149 ? 15.295 3.275 -35.199 1.00 97.19 149 GLU A O 1
ATOM 1260 N N . VAL A 1 150 ? 14.774 1.291 -36.108 1.00 97.44 150 VAL A N 1
ATOM 1261 C CA . VAL A 1 150 ? 13.348 1.383 -35.761 1.00 97.44 150 VAL A CA 1
ATOM 1262 C C . VAL A 1 150 ? 13.158 1.404 -34.241 1.00 97.44 150 VAL A C 1
ATOM 1264 O O . VAL A 1 150 ? 12.380 2.210 -33.720 1.00 97.44 150 VAL A O 1
ATOM 1267 N N . VAL A 1 151 ? 13.899 0.571 -33.499 1.00 96.81 151 VAL A N 1
ATOM 1268 C CA . VAL A 1 151 ? 13.896 0.578 -32.025 1.00 96.81 151 VAL A CA 1
ATOM 1269 C C . VAL A 1 151 ? 14.289 1.950 -31.464 1.00 96.81 151 VAL A C 1
ATOM 1271 O O . VAL A 1 151 ? 13.651 2.423 -30.519 1.00 96.81 151 VAL A O 1
ATOM 1274 N N . GLU A 1 152 ? 15.306 2.605 -32.024 1.00 97.00 152 GLU A N 1
ATOM 1275 C CA . GLU A 1 152 ? 15.700 3.970 -31.654 1.00 97.00 152 GLU A CA 1
ATOM 1276 C C . GLU A 1 152 ? 14.603 4.995 -31.974 1.00 97.00 152 GLU A C 1
ATOM 1278 O O . GLU A 1 152 ? 14.310 5.867 -31.145 1.00 97.00 152 GLU A O 1
ATOM 1283 N N . GLY A 1 153 ? 13.908 4.819 -33.101 1.00 98.12 153 GLY A N 1
ATOM 1284 C CA . GLY A 1 153 ? 12.737 5.607 -33.489 1.00 98.12 153 GLY A CA 1
ATOM 1285 C C . GLY A 1 153 ? 11.641 5.648 -32.417 1.00 98.12 153 GLY A C 1
ATOM 1286 O O . GLY A 1 153 ? 11.087 6.714 -32.141 1.00 98.12 153 GLY A O 1
ATOM 1287 N N . PHE A 1 154 ? 11.383 4.541 -31.709 1.00 98.19 154 PHE A N 1
ATOM 1288 C CA . PHE A 1 154 ? 10.428 4.532 -30.588 1.00 98.19 154 PHE A CA 1
ATOM 1289 C C . PHE A 1 154 ? 10.850 5.450 -29.431 1.00 98.19 154 PHE A C 1
ATOM 1291 O O . PHE A 1 154 ? 9.994 6.050 -28.774 1.00 98.19 154 PHE A O 1
ATOM 1298 N N . TYR A 1 155 ? 12.151 5.585 -29.153 1.00 97.50 155 TYR A N 1
ATOM 1299 C CA . TYR A 1 155 ? 12.637 6.492 -28.107 1.00 97.50 155 TYR A CA 1
ATOM 1300 C C . TYR A 1 155 ? 12.505 7.959 -28.528 1.00 97.50 155 TYR A C 1
ATOM 1302 O O . TYR A 1 155 ? 12.116 8.795 -27.704 1.00 97.50 155 TYR A O 1
ATOM 1310 N N . ALA A 1 156 ? 12.767 8.268 -29.801 1.00 97.88 156 ALA A N 1
ATOM 1311 C CA . ALA A 1 156 ? 12.518 9.594 -30.361 1.00 97.88 156 ALA A CA 1
ATOM 1312 C C . ALA A 1 156 ? 11.023 9.951 -30.302 1.00 97.88 156 ALA A C 1
ATOM 1314 O O . ALA A 1 156 ? 10.662 11.029 -29.824 1.00 97.88 156 ALA A O 1
ATOM 1315 N N . GLU A 1 157 ? 10.149 9.013 -30.669 1.00 98.06 157 GLU A N 1
ATOM 1316 C CA . GLU A 1 157 ? 8.696 9.173 -30.589 1.00 98.06 157 GLU A CA 1
ATOM 1317 C C . GLU A 1 157 ? 8.217 9.380 -29.143 1.00 98.06 157 GLU A C 1
ATOM 1319 O O . GLU A 1 157 ? 7.395 10.257 -28.875 1.00 98.06 157 GLU A O 1
ATOM 1324 N N . ALA A 1 158 ? 8.767 8.640 -28.173 1.00 98.06 158 ALA A N 1
ATOM 1325 C CA . ALA A 1 158 ? 8.460 8.846 -26.756 1.00 98.06 158 ALA A CA 1
ATOM 1326 C C . ALA A 1 158 ? 8.830 10.255 -26.281 1.00 98.06 158 ALA A C 1
ATOM 1328 O O . ALA A 1 158 ? 8.070 10.890 -25.540 1.00 98.06 158 ALA A O 1
ATOM 1329 N N . ARG A 1 159 ? 9.969 10.784 -26.737 1.00 98.19 159 ARG A N 1
ATOM 1330 C CA . ARG A 1 159 ? 10.357 12.168 -26.454 1.00 98.19 159 ARG A CA 1
ATOM 1331 C C . ARG A 1 159 ? 9.399 13.161 -27.112 1.00 98.19 159 ARG A C 1
ATOM 1333 O O . ARG A 1 159 ? 8.943 14.075 -26.427 1.00 98.19 159 ARG A O 1
ATOM 1340 N N . ARG A 1 160 ? 9.058 12.964 -28.389 1.00 98.38 160 ARG A N 1
ATOM 1341 C CA . ARG A 1 160 ? 8.123 13.820 -29.134 1.00 98.38 160 ARG A CA 1
ATOM 1342 C C . ARG A 1 160 ? 6.762 13.899 -28.443 1.00 98.38 160 ARG A C 1
ATOM 1344 O O . ARG A 1 160 ? 6.336 14.990 -28.079 1.00 98.38 160 ARG A O 1
ATOM 1351 N N . ARG A 1 161 ? 6.145 12.753 -28.134 1.00 98.00 161 ARG A N 1
ATOM 1352 C CA . ARG A 1 161 ? 4.858 12.702 -27.416 1.00 98.00 161 ARG A CA 1
ATOM 1353 C C . ARG A 1 161 ? 4.918 13.343 -26.040 1.00 98.00 161 ARG A C 1
ATOM 1355 O O . ARG A 1 161 ? 3.946 13.954 -25.604 1.00 98.00 161 ARG A O 1
ATOM 1362 N N . THR A 1 162 ? 6.052 13.221 -25.350 1.00 98.19 162 THR A N 1
ATOM 1363 C CA . THR A 1 162 ? 6.242 13.894 -24.060 1.00 98.19 162 THR A CA 1
ATOM 1364 C C . THR A 1 162 ? 6.156 15.408 -24.194 1.00 98.19 162 THR A C 1
ATOM 1366 O O . THR A 1 162 ? 5.506 16.051 -23.374 1.00 98.19 162 THR A O 1
ATOM 1369 N N . ILE A 1 163 ? 6.782 15.965 -25.231 1.00 97.88 163 ILE A N 1
ATOM 1370 C CA . ILE A 1 163 ? 6.748 17.402 -25.509 1.00 97.88 163 ILE A CA 1
ATOM 1371 C C . ILE A 1 163 ? 5.339 17.830 -25.939 1.00 97.88 163 ILE A C 1
ATOM 1373 O O . ILE A 1 163 ? 4.797 18.767 -25.365 1.00 97.88 163 ILE A O 1
ATOM 1377 N N . GLU A 1 164 ? 4.727 17.122 -26.892 1.00 97.69 164 GLU A N 1
ATOM 1378 C CA . GLU A 1 164 ? 3.419 17.483 -27.465 1.00 97.69 164 GLU A CA 1
ATOM 1379 C C . GLU A 1 164 ? 2.279 17.436 -26.439 1.00 97.69 164 GLU A C 1
ATOM 1381 O O . GLU A 1 164 ? 1.394 18.286 -26.446 1.00 97.69 164 GLU A O 1
ATOM 1386 N N . THR A 1 165 ? 2.288 16.444 -25.547 1.00 97.12 165 THR A N 1
ATOM 1387 C CA . THR A 1 165 ? 1.193 16.233 -24.583 1.00 97.12 165 THR A CA 1
ATOM 1388 C C . THR A 1 165 ? 1.450 16.858 -23.214 1.00 97.12 165 THR A C 1
ATOM 1390 O O . THR A 1 165 ? 0.542 16.912 -22.385 1.00 97.12 165 THR A O 1
ATOM 1393 N N . GLY A 1 166 ? 2.696 17.245 -22.919 1.00 96.75 166 GLY A N 1
ATOM 1394 C CA . GLY A 1 166 ? 3.132 17.632 -21.574 1.00 96.75 166 GLY A CA 1
ATOM 1395 C C . GLY A 1 166 ? 3.160 16.481 -20.552 1.00 96.75 166 GLY A C 1
ATOM 1396 O O . GLY A 1 166 ? 3.445 16.707 -19.376 1.00 96.75 166 GLY A O 1
ATOM 1397 N N . ILE A 1 167 ? 2.878 15.240 -20.964 1.00 96.56 167 ILE A N 1
ATOM 1398 C CA . ILE A 1 167 ? 2.874 14.049 -20.104 1.00 96.56 167 ILE A CA 1
ATOM 1399 C C . ILE A 1 167 ? 4.094 13.199 -20.444 1.00 96.56 167 ILE A C 1
ATOM 1401 O O . ILE A 1 167 ? 4.310 12.857 -21.599 1.00 96.56 167 ILE A O 1
ATOM 1405 N N . ALA A 1 168 ? 4.872 12.777 -19.446 1.00 97.81 168 ALA A N 1
ATOM 1406 C CA . ALA A 1 168 ? 6.001 11.875 -19.679 1.00 97.81 168 ALA A CA 1
ATOM 1407 C C . ALA A 1 168 ? 5.552 10.573 -20.368 1.00 97.81 168 ALA A C 1
ATOM 1409 O O . ALA A 1 168 ? 4.673 9.879 -19.854 1.00 97.81 168 ALA A O 1
ATOM 1410 N N . HIS A 1 169 ? 6.183 10.220 -21.487 1.00 98.25 169 HIS A N 1
ATOM 1411 C CA . HIS A 1 169 ? 5.990 8.970 -22.224 1.00 98.25 169 HIS A CA 1
ATOM 1412 C C . HIS A 1 169 ? 7.250 8.101 -22.157 1.00 98.25 169 HIS A C 1
ATOM 1414 O O . HIS A 1 169 ? 8.373 8.601 -22.147 1.00 98.25 169 HIS A O 1
ATOM 1420 N N . HIS A 1 170 ? 7.066 6.783 -22.113 1.00 97.75 170 HIS A N 1
ATOM 1421 C CA . HIS A 1 170 ? 8.140 5.792 -22.114 1.00 97.75 170 HIS A CA 1
ATOM 1422 C C . HIS A 1 170 ? 7.954 4.794 -23.262 1.00 97.75 170 HIS A C 1
ATOM 1424 O O . HIS A 1 170 ? 6.832 4.526 -23.688 1.00 97.75 170 HIS A O 1
ATOM 1430 N N . VAL A 1 171 ? 9.058 4.171 -23.676 1.00 97.56 171 VAL A N 1
ATOM 1431 C CA . VAL A 1 171 ? 9.035 2.959 -24.502 1.00 97.56 171 VAL A CA 1
ATOM 1432 C C . VAL A 1 171 ? 8.747 1.756 -23.599 1.00 97.56 171 VAL A C 1
ATOM 1434 O O . VAL A 1 171 ? 9.474 1.502 -22.634 1.00 97.56 171 VAL A O 1
ATOM 1437 N N . ASP A 1 172 ? 7.660 1.051 -23.887 1.00 96.19 172 ASP A N 1
ATOM 1438 C CA . ASP A 1 172 ? 7.200 -0.152 -23.194 1.00 96.19 172 ASP A CA 1
ATOM 1439 C C . ASP A 1 172 ? 7.355 -1.375 -24.095 1.00 96.19 172 ASP A C 1
ATOM 1441 O O . ASP A 1 172 ? 7.129 -1.298 -25.301 1.00 96.19 172 ASP A O 1
ATOM 1445 N N . HIS A 1 173 ? 7.696 -2.510 -23.487 1.00 95.38 173 HIS A N 1
ATOM 1446 C CA . HIS A 1 173 ? 7.679 -3.800 -24.165 1.00 95.38 173 HIS A CA 1
ATOM 1447 C C . HIS A 1 173 ? 6.286 -4.417 -24.061 1.00 95.38 173 HIS A C 1
ATOM 1449 O O . HIS A 1 173 ? 5.875 -4.721 -22.942 1.00 95.38 173 HIS A O 1
ATOM 1455 N N . ILE A 1 174 ? 5.575 -4.645 -25.169 1.00 94.38 174 ILE A N 1
ATOM 1456 C CA . ILE A 1 174 ? 4.211 -5.224 -25.169 1.00 94.38 174 ILE A CA 1
ATOM 1457 C C . ILE A 1 174 ? 4.198 -6.528 -24.357 1.00 94.38 174 ILE A C 1
ATOM 1459 O O . ILE A 1 174 ? 3.461 -6.657 -23.374 1.00 94.38 174 ILE A O 1
ATOM 1463 N N . TYR A 1 175 ? 5.118 -7.425 -24.697 1.00 94.44 175 TYR A N 1
ATOM 1464 C CA . TYR A 1 175 ? 5.498 -8.608 -23.943 1.00 94.44 175 TYR A CA 1
ATOM 1465 C C . TYR A 1 175 ? 6.760 -8.302 -23.122 1.00 94.44 175 TYR A C 1
ATOM 1467 O O . TYR A 1 175 ? 7.809 -7.988 -23.691 1.00 94.44 175 TYR A O 1
ATOM 1475 N N . PRO A 1 176 ? 6.710 -8.379 -21.783 1.00 94.69 176 PRO A N 1
ATOM 1476 C CA . PRO A 1 176 ? 7.834 -8.011 -20.930 1.00 94.69 176 PRO A CA 1
ATOM 1477 C C . PRO A 1 176 ? 9.045 -8.918 -21.177 1.00 94.69 176 PRO A C 1
ATOM 1479 O O . PRO A 1 176 ? 8.910 -10.127 -21.335 1.00 94.69 176 PRO A O 1
ATOM 1482 N N . LEU A 1 177 ? 10.254 -8.356 -21.100 1.00 95.00 177 LEU A N 1
ATOM 1483 C CA . LEU A 1 177 ? 11.501 -9.134 -21.213 1.00 95.00 177 LEU A CA 1
ATOM 1484 C C . LEU A 1 177 ? 11.714 -10.124 -20.051 1.00 95.00 177 LEU A C 1
ATOM 1486 O O . LEU A 1 177 ? 12.648 -10.922 -20.063 1.00 95.00 177 LEU A O 1
ATOM 1490 N N . GLN A 1 178 ? 10.915 -10.011 -18.989 1.00 92.19 178 GLN A N 1
ATOM 1491 C CA . GLN A 1 178 ? 10.937 -10.912 -17.847 1.00 92.19 178 GLN A CA 1
ATOM 1492 C C . GLN A 1 178 ? 9.516 -11.092 -17.328 1.00 92.19 178 GLN A C 1
ATOM 1494 O O . GLN A 1 178 ? 8.930 -10.143 -16.813 1.00 92.19 178 GLN A O 1
ATOM 1499 N N . SER A 1 179 ? 9.000 -12.311 -17.390 1.00 91.69 179 SER A N 1
ATOM 1500 C CA . SER A 1 179 ? 7.711 -12.681 -16.810 1.00 91.69 179 SER A CA 1
ATOM 1501 C C . SER A 1 179 ? 7.709 -14.173 -16.475 1.00 91.69 179 SER A C 1
ATOM 1503 O O . SER A 1 179 ? 8.440 -14.933 -17.109 1.00 91.69 179 SER A O 1
ATOM 1505 N N . PRO A 1 180 ? 6.928 -14.600 -15.469 1.00 88.81 180 PRO A N 1
ATOM 1506 C CA . PRO A 1 180 ? 6.748 -16.018 -15.173 1.00 88.81 180 PRO A CA 1
ATOM 1507 C C . PRO A 1 180 ? 5.926 -16.766 -16.236 1.00 88.81 180 PRO A C 1
ATOM 1509 O O . PRO A 1 180 ? 5.909 -17.989 -16.205 1.00 88.81 180 PRO A O 1
ATOM 1512 N N . ILE A 1 181 ? 5.236 -16.055 -17.139 1.00 90.38 181 ILE A N 1
ATOM 1513 C CA . ILE A 1 181 ? 4.322 -16.648 -18.129 1.00 90.38 181 ILE A CA 1
ATOM 1514 C 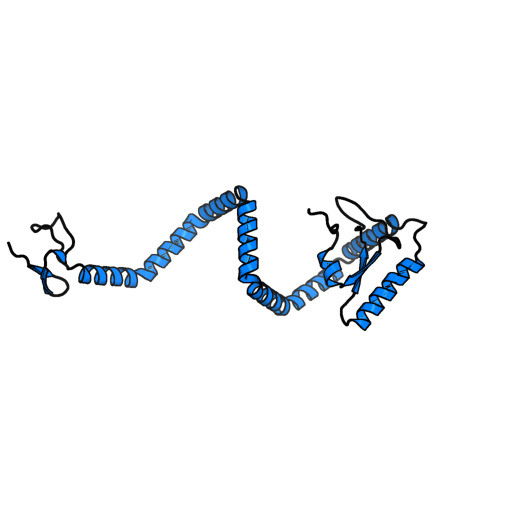C . ILE A 1 181 ? 4.961 -16.666 -19.523 1.00 90.38 181 ILE A C 1
ATOM 1516 O O . ILE A 1 181 ? 5.148 -17.730 -20.099 1.00 90.38 181 ILE A O 1
ATOM 1520 N N . VAL A 1 182 ? 5.316 -15.496 -20.069 1.00 91.00 182 VAL A N 1
ATOM 1521 C CA . VAL A 1 182 ? 5.981 -15.386 -21.379 1.00 91.00 182 VAL A CA 1
ATOM 1522 C C . VAL A 1 182 ? 6.965 -14.225 -21.396 1.00 91.00 182 VAL A C 1
ATOM 1524 O O . VAL A 1 182 ? 6.647 -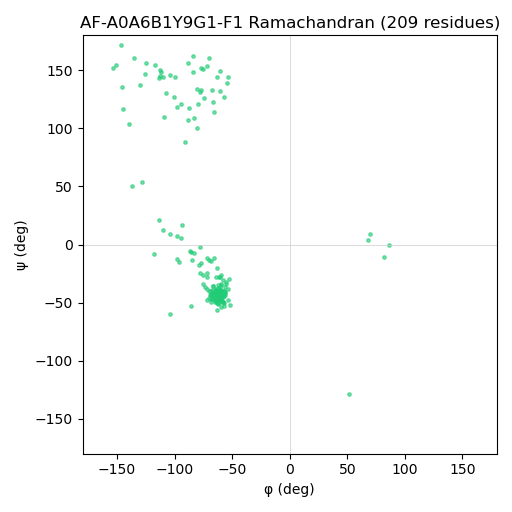13.127 -20.937 1.00 91.00 182 VAL A O 1
ATOM 1527 N N . CYS A 1 183 ? 8.156 -14.464 -21.941 1.00 94.12 183 CYS A N 1
ATOM 1528 C CA . CYS A 1 183 ? 9.183 -13.446 -22.129 1.00 94.12 183 CYS A CA 1
ATOM 1529 C C . CYS A 1 183 ? 9.178 -12.961 -23.581 1.00 94.12 183 CYS A C 1
ATOM 1531 O O . CYS A 1 183 ? 9.272 -13.765 -24.505 1.00 94.12 183 CYS A O 1
ATOM 1533 N N . GLY A 1 184 ? 9.087 -11.646 -23.773 1.00 95.12 184 GLY A N 1
ATOM 1534 C CA . GLY A 1 184 ? 9.205 -11.013 -25.084 1.00 95.12 184 GLY A CA 1
ATOM 1535 C C . GLY A 1 184 ? 10.654 -10.768 -25.505 1.00 95.12 184 GLY A C 1
ATOM 1536 O O . GLY A 1 184 ? 11.564 -10.724 -24.674 1.00 95.12 184 GLY A O 1
ATOM 1537 N N . LEU A 1 185 ? 10.845 -10.549 -26.805 1.00 97.25 185 LEU A N 1
ATOM 1538 C CA . LEU A 1 185 ? 12.116 -10.136 -27.405 1.00 97.25 185 LEU A CA 1
ATOM 1539 C C . LEU A 1 185 ? 12.255 -8.607 -27.411 1.00 97.25 185 LEU A C 1
ATOM 1541 O O . LEU A 1 185 ? 11.266 -7.878 -27.388 1.00 97.25 185 LEU A O 1
ATOM 1545 N N . HIS A 1 186 ? 13.475 -8.085 -27.449 1.00 97.50 186 HIS A N 1
ATOM 1546 C CA . HIS A 1 186 ? 13.719 -6.663 -27.660 1.00 97.50 186 HIS A CA 1
ATOM 1547 C C . HIS A 1 186 ? 13.874 -6.377 -29.157 1.00 97.50 186 HIS A C 1
ATOM 1549 O O . HIS A 1 186 ? 14.982 -6.419 -29.678 1.00 97.50 186 HIS A O 1
ATOM 1555 N N . ASN A 1 187 ? 12.753 -6.115 -29.828 1.00 97.62 187 ASN A N 1
ATOM 1556 C CA . ASN A 1 187 ? 12.676 -5.807 -31.258 1.00 97.62 187 ASN A CA 1
ATOM 1557 C C . ASN A 1 187 ? 11.543 -4.808 -31.547 1.00 97.62 187 ASN A C 1
ATOM 1559 O O . ASN A 1 187 ? 10.727 -4.516 -30.669 1.00 97.62 187 ASN A O 1
ATOM 1563 N N . GLU A 1 188 ? 11.492 -4.319 -32.777 1.00 97.62 188 GLU A N 1
ATOM 1564 C CA . GLU A 1 188 ? 10.540 -3.350 -33.315 1.00 97.62 188 GLU A CA 1
ATOM 1565 C C . GLU A 1 188 ? 9.066 -3.754 -33.145 1.00 97.62 188 GLU A C 1
ATOM 1567 O O . GLU A 1 188 ? 8.227 -2.904 -32.856 1.00 97.62 188 GLU A O 1
ATOM 1572 N N . PHE A 1 189 ? 8.744 -5.048 -33.216 1.00 97.06 189 PHE A N 1
ATOM 1573 C CA . PHE A 1 189 ? 7.369 -5.547 -33.077 1.00 97.06 189 PHE A CA 1
ATOM 1574 C C . PHE A 1 189 ? 6.888 -5.630 -31.627 1.00 97.06 189 PHE A C 1
ATOM 1576 O O . PHE A 1 189 ? 5.689 -5.736 -31.369 1.00 97.06 189 PHE A O 1
ATOM 1583 N N . ASN A 1 190 ? 7.811 -5.610 -30.664 1.00 97.06 190 ASN A N 1
ATOM 1584 C CA . ASN A 1 190 ? 7.495 -5.728 -29.247 1.00 97.06 190 ASN A CA 1
ATOM 1585 C C . ASN A 1 190 ? 7.570 -4.389 -28.502 1.00 97.06 190 ASN A C 1
ATOM 1587 O O . ASN A 1 190 ? 7.512 -4.380 -27.274 1.00 97.06 190 ASN A O 1
ATOM 1591 N N . LEU A 1 191 ? 7.716 -3.258 -29.192 1.00 97.06 191 LEU A N 1
ATOM 1592 C CA . LEU A 1 191 ? 7.800 -1.942 -28.561 1.00 97.06 191 LEU A CA 1
ATOM 1593 C C . LEU A 1 191 ? 6.577 -1.084 -28.866 1.00 97.06 191 LEU A C 1
ATOM 1595 O O . LEU A 1 191 ? 5.967 -1.163 -29.925 1.00 97.06 191 LEU A O 1
ATOM 1599 N N . ARG A 1 192 ? 6.221 -0.232 -27.906 1.00 96.62 192 ARG A N 1
ATOM 1600 C CA . ARG A 1 192 ? 5.213 0.816 -28.079 1.00 96.62 192 ARG A CA 1
ATOM 1601 C C . ARG A 1 192 ? 5.506 2.005 -27.181 1.00 96.62 192 ARG A C 1
ATOM 1603 O O . ARG A 1 192 ? 6.105 1.860 -26.115 1.00 96.62 192 ARG A O 1
ATOM 1610 N N . VAL A 1 193 ? 5.035 3.178 -27.585 1.00 98.00 193 VAL A N 1
ATOM 1611 C CA . VAL A 1 193 ? 5.122 4.394 -26.773 1.00 98.00 193 VAL A CA 1
ATOM 1612 C C . VAL A 1 193 ? 3.832 4.577 -25.987 1.00 98.00 193 VAL A C 1
ATOM 1614 O O . VAL A 1 193 ? 2.763 4.703 -26.577 1.00 98.00 193 VAL A O 1
ATOM 1617 N N . ILE A 1 194 ? 3.936 4.616 -24.659 1.00 96.94 194 ILE A N 1
ATOM 1618 C CA . ILE A 1 194 ? 2.791 4.816 -23.757 1.00 96.94 194 ILE A CA 1
ATOM 1619 C C . ILE A 1 194 ? 3.130 5.823 -22.650 1.00 96.94 194 ILE A C 1
ATOM 1621 O O . ILE A 1 194 ? 4.314 6.027 -22.352 1.00 96.94 194 ILE A O 1
ATOM 1625 N N . PRO A 1 195 ? 2.131 6.434 -21.986 1.00 97.69 195 PRO A N 1
ATOM 1626 C CA . PRO A 1 195 ? 2.372 7.285 -20.827 1.00 97.69 195 PRO A CA 1
ATOM 1627 C C . PRO A 1 195 ? 3.185 6.568 -19.740 1.00 97.69 195 PRO A C 1
ATOM 1629 O O . PRO A 1 195 ? 2.952 5.405 -19.398 1.00 97.69 195 PRO A O 1
ATOM 1632 N N . ALA A 1 196 ? 4.134 7.279 -19.133 1.00 96.81 196 ALA A N 1
ATOM 1633 C CA . ALA A 1 196 ? 5.059 6.748 -18.135 1.00 96.81 196 ALA A CA 1
ATOM 1634 C C . ALA A 1 196 ? 4.328 6.109 -16.948 1.00 96.81 196 ALA A C 1
ATOM 1636 O O . ALA A 1 196 ? 4.766 5.083 -16.426 1.00 96.81 196 ALA A O 1
ATOM 1637 N N . ARG A 1 197 ? 3.193 6.693 -16.544 1.00 94.81 197 ARG A N 1
ATOM 1638 C CA . ARG A 1 197 ? 2.336 6.172 -15.471 1.00 94.81 197 ARG A CA 1
ATOM 1639 C C . ARG A 1 197 ? 1.756 4.799 -15.813 1.00 94.81 197 ARG A C 1
ATOM 1641 O O . ARG A 1 197 ? 1.700 3.935 -14.939 1.00 94.81 197 ARG A O 1
ATOM 1648 N N . GLU A 1 198 ? 1.354 4.591 -17.062 1.00 94.62 198 GLU A N 1
ATOM 1649 C CA . GLU A 1 198 ? 0.822 3.310 -17.530 1.00 94.62 198 GLU A CA 1
ATOM 1650 C C . GLU A 1 198 ? 1.920 2.250 -17.586 1.00 94.62 198 GLU A C 1
ATOM 1652 O O . GLU A 1 198 ? 1.743 1.167 -17.029 1.00 94.62 198 GLU A O 1
ATOM 1657 N N . ASN A 1 199 ? 3.094 2.586 -18.135 1.00 95.12 199 ASN A N 1
ATOM 1658 C CA . ASN A 1 199 ? 4.251 1.683 -18.150 1.00 95.12 199 ASN A CA 1
ATOM 1659 C C . ASN A 1 199 ? 4.658 1.253 -16.725 1.00 95.12 199 ASN A C 1
ATOM 1661 O O . ASN A 1 199 ? 4.844 0.070 -16.436 1.00 95.12 199 ASN A O 1
ATOM 1665 N N . GLN A 1 200 ? 4.717 2.205 -15.787 1.00 93.44 200 GLN A N 1
ATOM 1666 C CA . GLN A 1 200 ? 5.014 1.917 -14.379 1.00 93.44 200 GLN A CA 1
ATOM 1667 C C . GLN A 1 200 ? 3.958 1.011 -13.726 1.00 93.44 200 GLN A C 1
ATOM 1669 O O . GLN A 1 200 ? 4.310 0.152 -12.917 1.00 93.44 200 GLN A O 1
ATOM 1674 N N . SER A 1 201 ? 2.678 1.182 -14.072 1.00 92.25 201 SER A N 1
ATOM 1675 C CA . SER A 1 201 ? 1.584 0.348 -13.559 1.00 92.25 201 SER A CA 1
ATOM 1676 C C . SER A 1 201 ? 1.622 -1.081 -14.117 1.00 92.25 201 SER A C 1
ATOM 1678 O O . SER A 1 201 ? 1.417 -2.051 -13.372 1.00 92.25 201 SER A O 1
ATOM 1680 N N . LYS A 1 202 ? 1.940 -1.211 -15.413 1.00 91.00 202 LYS A N 1
ATOM 1681 C CA . LYS A 1 202 ? 2.116 -2.487 -16.112 1.00 91.00 202 LYS A CA 1
ATOM 1682 C C . LYS A 1 202 ? 3.283 -3.281 -15.536 1.00 91.00 202 LYS A C 1
ATOM 1684 O O . LYS A 1 202 ? 3.115 -4.456 -15.213 1.00 91.00 20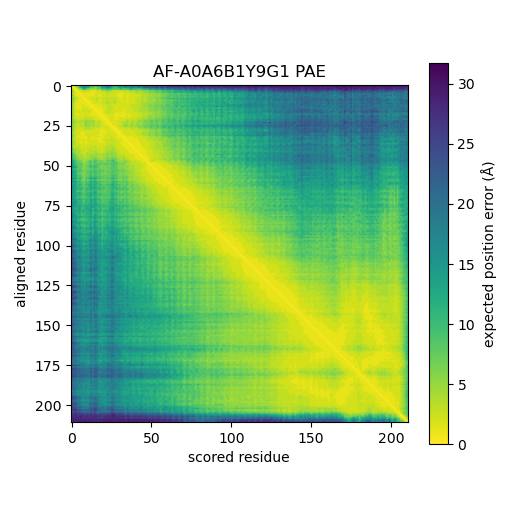2 LYS A O 1
ATOM 1689 N N . SER A 1 203 ? 4.443 -2.647 -15.348 1.00 91.31 203 SER A N 1
ATOM 1690 C CA . SER A 1 203 ? 5.661 -3.332 -14.904 1.00 91.31 203 SER A CA 1
ATOM 1691 C C . SER A 1 203 ? 5.948 -4.559 -15.800 1.00 91.31 203 SER A C 1
ATOM 1693 O O . SER A 1 203 ? 5.941 -4.449 -17.023 1.00 91.31 203 SER A O 1
ATOM 1695 N N . ASN A 1 204 ? 6.161 -5.733 -15.207 1.00 91.50 204 ASN A N 1
ATOM 1696 C CA . ASN A 1 204 ? 6.418 -6.998 -15.901 1.00 91.50 204 ASN A CA 1
ATOM 1697 C C . ASN A 1 204 ? 5.149 -7.838 -16.153 1.00 91.50 204 ASN A C 1
ATOM 1699 O O . ASN A 1 204 ? 5.242 -9.043 -16.376 1.00 91.50 204 ASN A O 1
ATOM 1703 N N . LYS A 1 205 ? 3.958 -7.239 -16.062 1.00 90.00 205 LYS A N 1
ATOM 1704 C CA . LYS A 1 205 ? 2.694 -7.947 -16.298 1.00 90.00 205 LYS A CA 1
ATOM 1705 C C . LYS A 1 205 ? 2.376 -7.993 -17.788 1.00 90.00 205 LYS A C 1
ATOM 1707 O O . LYS A 1 205 ? 2.683 -7.054 -18.527 1.00 90.00 205 LYS A O 1
ATOM 1712 N N . LEU A 1 206 ? 1.713 -9.066 -18.199 1.00 85.38 206 LEU A N 1
ATOM 1713 C CA . LEU A 1 206 ? 1.064 -9.154 -19.501 1.00 85.38 206 LEU A CA 1
ATOM 1714 C C . LEU A 1 206 ? -0.275 -8.432 -19.418 1.00 85.38 206 LEU A C 1
ATOM 1716 O O . LEU A 1 206 ? -1.016 -8.593 -18.451 1.00 85.38 206 LEU A O 1
ATOM 1720 N N . ILE A 1 207 ? -0.570 -7.607 -20.412 1.00 74.62 207 ILE A N 1
ATOM 1721 C CA . ILE A 1 207 ? -1.871 -6.948 -20.488 1.00 74.62 207 ILE A CA 1
ATOM 1722 C C . ILE A 1 207 ? -2.891 -7.967 -20.990 1.00 74.62 207 ILE A C 1
ATOM 1724 O O . ILE A 1 207 ? -2.625 -8.660 -21.965 1.00 74.62 207 ILE A O 1
ATOM 1728 N N . GLY A 1 208 ? -4.050 -8.044 -20.332 1.00 65.31 208 GLY A N 1
ATOM 1729 C CA . GLY A 1 208 ? -5.162 -8.905 -20.752 1.00 65.31 208 GLY A CA 1
ATOM 1730 C C . GLY A 1 208 ? -5.110 -10.345 -20.235 1.00 65.31 208 GLY A C 1
ATOM 1731 O O . GLY A 1 208 ? -6.029 -11.104 -20.510 1.00 65.31 208 GLY A O 1
ATOM 1732 N N . ILE A 1 209 ? -4.087 -10.717 -19.460 1.00 56.66 209 ILE A N 1
ATOM 1733 C CA . ILE A 1 209 ? -4.044 -11.995 -18.741 1.00 56.66 209 ILE A CA 1
ATOM 1734 C C . ILE A 1 209 ? -4.203 -11.673 -17.256 1.00 56.66 209 ILE A C 1
ATOM 1736 O O . ILE A 1 209 ? -3.317 -11.061 -16.654 1.00 56.66 209 ILE A O 1
ATOM 1740 N N . GLU A 1 210 ? -5.355 -12.022 -16.681 1.00 47.19 210 GLU A N 1
ATOM 1741 C CA . GLU A 1 210 ? -5.552 -11.921 -15.235 1.00 47.19 210 GLU A CA 1
ATOM 1742 C C . GLU A 1 210 ? -4.638 -12.937 -14.537 1.00 47.19 210 GLU A C 1
ATOM 1744 O O . GLU A 1 210 ? -4.662 -14.128 -14.842 1.00 47.19 210 GLU A O 1
ATOM 1749 N N . SER A 1 211 ? -3.784 -12.435 -13.643 1.00 50.03 211 SER A N 1
ATOM 1750 C CA . SER A 1 211 ? -2.900 -13.221 -12.775 1.00 50.03 211 SER A CA 1
ATOM 1751 C C . SER A 1 211 ? -3.552 -13.527 -11.437 1.00 50.03 211 SER A C 1
ATOM 1753 O O . SER A 1 211 ? -4.079 -12.548 -10.851 1.00 50.03 211 SER A O 1
#

Radius of gyration: 35.48 Å; Cα contacts (8 Å, |Δi|>4): 167; chains: 1; bounding box: 85×37×88 Å

pLDDT: mean 94.24, std 6.94, range [47.19, 98.38]

Secondary structure (DSSP, 8-state):
--SEEE-TTT--EEEGGGEEE-TTSTTSEEEEEHHHHHHHHHHHHHHTHHHHHHHHHHHHHHTHHHHHHHHHHHHHH-HHHHHHHHHHHHHHTHHHHHHHHHHHHHHHHHHHHHHHHHHHHH-HHHHHHHHHHHHHHHHHHS-TT--HHHHHHHHHHHHHHHHHHSS-EEEEESS-SS-SS-PPPSSGGGEEEEEHHHHHHHTTPPTT---

Sequence (211 aa):
MSLLKRCTGCGEHLPQSCFYKNRSKSDGLATECKSCDKSRLANRYKNNREAEQVKRKENYQANIQRYKERARAWERNNPDRKRLLRAKYRERNREKISEFSKRDWALHNEKRLAKKKEYRAMHPEKVAALVRKRQARKINATPKWADMEVVEGFYAEARRRTIETGIAHHVDHIYPLQSPIVCGLHNEFNLRVIPARENQSKSNKLIGIES

Organism: Pseudomonas aeruginosa (NCBI:txid287)

Mean predicted aligned error: 9.38 Å